Protein AF-A0A371WU04-F1 (afdb_monomer_lite)

Sequence (261 aa):
MINYLRMRMVGSEFKAWRESHSLTQNQLAERMKVTRTTIQNWEAMPGAVPTAVNMAASFLDSRLKQENSMQGPVTLIYSDGPMFVEPYGPRPRPATMQQEAYPSNVMALARVQALWGRDSFCNPFIIEKDGAPIWNTVELGRVANGTDTDAPSLINLLRKTAQSVRESAHLFVRSGARSMTPDATQQRQAEIQAQADRLDKIADAGLKAAVERDDEIEATFKCLRDLGTQAPNELVFSIHHALEIFSQSWAPRIEGPNFRP

pLDDT: mean 92.6, std 11.29, range [36.56, 98.69]

Structure (mmCIF, N/CA/C/O backbone):
data_AF-A0A371WU04-F1
#
_entry.id   AF-A0A371WU04-F1
#
loop_
_atom_site.group_PDB
_atom_site.id
_atom_site.type_symbol
_atom_site.label_atom_id
_atom_site.label_alt_id
_atom_site.label_comp_id
_atom_site.label_asym_id
_atom_site.label_entity_id
_atom_site.label_seq_id
_atom_site.pdbx_PDB_ins_code
_atom_site.Cartn_x
_atom_site.Cartn_y
_atom_site.Cartn_z
_atom_site.occupancy
_atom_site.B_iso_or_equiv
_atom_site.auth_seq_id
_atom_site.auth_comp_id
_atom_site.auth_asym_id
_atom_site.auth_atom_id
_atom_site.pdbx_PDB_model_num
ATOM 1 N N . MET A 1 1 ? 10.966 9.590 -22.695 1.00 36.56 1 MET A N 1
ATOM 2 C CA . MET A 1 1 ? 12.379 9.631 -22.256 1.00 36.56 1 MET A CA 1
ATOM 3 C C . MET A 1 1 ? 12.536 10.820 -21.314 1.00 36.56 1 MET A C 1
ATOM 5 O O . MET A 1 1 ? 12.758 11.938 -21.762 1.00 36.56 1 MET A O 1
ATOM 9 N N . ILE A 1 2 ? 12.256 10.606 -20.028 1.00 43.34 2 ILE A N 1
ATOM 10 C CA . ILE A 1 2 ? 12.258 11.660 -19.006 1.00 43.34 2 ILE A CA 1
ATOM 11 C C . ILE A 1 2 ? 13.714 12.016 -18.686 1.00 43.34 2 ILE A C 1
ATOM 13 O O . ILE A 1 2 ? 14.560 11.133 -18.562 1.00 43.34 2 ILE A O 1
ATOM 17 N N . ASN A 1 3 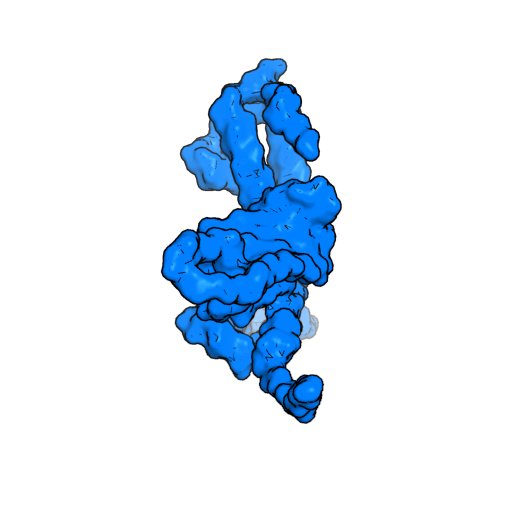? 14.005 13.314 -18.616 1.00 41.62 3 ASN A N 1
ATOM 18 C CA . ASN A 1 3 ? 15.319 13.908 -18.370 1.00 41.62 3 ASN A CA 1
ATOM 19 C C . ASN A 1 3 ? 15.896 13.540 -16.978 1.00 41.62 3 ASN A C 1
ATOM 21 O O . ASN A 1 3 ? 16.072 14.414 -16.139 1.00 41.62 3 ASN A O 1
ATOM 25 N N . TYR A 1 4 ? 16.261 12.283 -16.717 1.00 46.28 4 TYR A N 1
ATOM 26 C CA . TYR A 1 4 ? 17.010 11.906 -15.500 1.00 46.28 4 TYR A CA 1
ATOM 27 C C . TYR A 1 4 ? 18.483 12.357 -15.530 1.00 46.28 4 TYR A C 1
ATOM 29 O O . TYR A 1 4 ? 19.209 12.202 -14.554 1.00 46.28 4 TYR A O 1
ATOM 37 N N . LEU A 1 5 ? 18.923 12.975 -16.631 1.00 49.56 5 LEU A N 1
ATOM 38 C CA . LEU A 1 5 ? 20.194 13.698 -16.718 1.00 49.56 5 LEU A CA 1
ATOM 39 C C . LEU A 1 5 ? 20.108 15.150 -16.200 1.00 49.56 5 LEU A C 1
ATOM 41 O O . LEU A 1 5 ? 21.086 15.889 -16.309 1.00 49.56 5 LEU A O 1
ATOM 45 N N . ARG A 1 6 ? 18.970 15.599 -15.646 1.00 55.31 6 ARG A N 1
ATOM 46 C CA . ARG A 1 6 ? 18.764 17.009 -15.277 1.00 55.31 6 ARG A CA 1
ATOM 47 C C . ARG A 1 6 ? 18.912 17.275 -13.782 1.00 55.31 6 ARG A C 1
ATOM 49 O O . ARG A 1 6 ? 18.113 16.820 -12.980 1.00 55.31 6 ARG A O 1
ATOM 56 N N . MET A 1 7 ? 19.901 18.127 -13.511 1.00 60.19 7 MET A N 1
ATOM 57 C CA . MET A 1 7 ? 20.103 18.972 -12.333 1.00 60.19 7 MET A CA 1
ATOM 58 C C . MET A 1 7 ? 20.306 18.240 -11.007 1.00 60.19 7 MET A C 1
ATOM 60 O O . MET A 1 7 ? 19.401 17.673 -10.409 1.00 60.19 7 MET A O 1
ATOM 64 N N . ARG A 1 8 ? 21.545 18.336 -10.504 1.00 86.19 8 ARG A N 1
ATOM 65 C CA . ARG A 1 8 ? 21.808 18.156 -9.078 1.00 86.19 8 ARG A CA 1
ATOM 66 C C . ARG A 1 8 ? 20.901 19.126 -8.330 1.00 86.19 8 ARG A C 1
ATOM 68 O O . ARG A 1 8 ? 21.054 20.329 -8.535 1.00 86.19 8 ARG A O 1
ATOM 75 N N . MET A 1 9 ? 20.011 18.609 -7.488 1.00 92.38 9 MET A N 1
ATOM 76 C CA . MET A 1 9 ? 19.145 19.474 -6.701 1.00 92.38 9 MET A CA 1
ATOM 77 C C . MET A 1 9 ? 19.997 20.304 -5.742 1.00 92.38 9 MET A C 1
ATOM 79 O O . MET A 1 9 ? 20.971 19.797 -5.175 1.00 92.38 9 MET A O 1
ATOM 83 N N . VAL A 1 10 ? 19.658 21.569 -5.548 1.00 95.12 10 VAL A N 1
ATOM 84 C CA . VAL A 1 10 ? 20.191 22.367 -4.431 1.00 95.12 10 VAL A CA 1
ATOM 85 C C . VAL A 1 10 ? 19.352 22.149 -3.166 1.00 95.12 10 VAL A C 1
ATOM 87 O O . VAL A 1 10 ? 18.279 21.546 -3.222 1.00 95.12 10 VAL A O 1
ATOM 90 N N . GLY A 1 11 ? 19.821 22.622 -2.006 1.00 96.00 11 GLY A N 1
ATOM 91 C CA . GLY A 1 11 ? 19.129 22.405 -0.725 1.00 96.00 11 GLY A CA 1
ATOM 92 C C . GLY A 1 11 ? 17.662 22.864 -0.717 1.00 96.00 11 GLY A C 1
ATOM 93 O O . GLY A 1 11 ? 16.789 22.151 -0.219 1.00 96.00 11 GLY A O 1
ATOM 94 N N . SER A 1 12 ? 17.359 24.001 -1.351 1.00 95.69 12 SER A N 1
ATOM 95 C CA . SER A 1 12 ? 15.987 24.515 -1.477 1.00 95.69 12 SER A CA 1
ATOM 96 C C . SER A 1 12 ? 15.092 23.645 -2.365 1.00 95.69 12 SER A C 1
ATOM 98 O O . SER A 1 12 ? 13.920 23.459 -2.045 1.00 95.69 12 SER A O 1
ATOM 100 N N . GLU A 1 13 ? 15.630 23.076 -3.444 1.00 95.38 13 GLU A N 1
ATOM 101 C CA . GLU A 1 13 ? 14.905 22.150 -4.323 1.00 95.38 13 GLU A CA 1
ATOM 102 C C . GLU A 1 13 ? 14.638 20.818 -3.615 1.00 95.38 13 GLU A C 1
ATOM 104 O O . GLU A 1 13 ? 13.534 20.288 -3.705 1.00 95.38 13 GLU A O 1
ATOM 109 N N . PHE A 1 14 ? 15.601 20.311 -2.835 1.00 96.31 14 PHE A N 1
ATOM 110 C CA . PHE A 1 14 ? 15.407 19.110 -2.017 1.00 96.31 14 PHE A CA 1
ATOM 111 C C . PHE A 1 14 ? 14.312 19.303 -0.960 1.00 96.31 14 PHE A C 1
ATOM 113 O O . PHE A 1 14 ? 13.470 18.423 -0.764 1.00 96.31 14 PHE A O 1
ATOM 120 N N . LYS A 1 15 ? 14.274 20.480 -0.323 1.00 97.50 15 LYS A N 1
ATOM 121 C CA . LYS A 1 15 ? 13.195 20.858 0.594 1.00 97.50 15 LYS A CA 1
ATOM 122 C C . LYS A 1 15 ? 11.838 20.895 -0.117 1.00 97.50 15 LYS A C 1
ATOM 124 O O . LYS A 1 15 ? 10.883 20.302 0.381 1.00 97.50 15 LYS A O 1
ATOM 129 N N . ALA A 1 16 ? 11.766 21.548 -1.279 1.00 96.62 16 ALA A N 1
ATOM 130 C CA . ALA A 1 16 ? 10.538 21.643 -2.068 1.00 96.62 16 ALA A CA 1
ATOM 131 C C . ALA A 1 16 ? 10.034 20.262 -2.518 1.00 96.62 16 ALA A C 1
ATOM 133 O O . ALA A 1 16 ? 8.843 19.985 -2.412 1.00 96.62 16 ALA A O 1
ATOM 134 N N . TRP A 1 17 ? 10.939 19.373 -2.939 1.00 95.25 17 TRP A N 1
ATOM 135 C CA . TRP A 1 17 ? 10.622 17.982 -3.268 1.00 95.25 17 TRP A CA 1
ATOM 136 C C . TRP A 1 17 ? 10.046 17.216 -2.065 1.00 95.25 17 TRP A C 1
ATOM 138 O O . TRP A 1 17 ? 9.023 16.542 -2.185 1.00 95.25 17 TRP A O 1
ATOM 148 N N . ARG A 1 18 ? 10.647 17.342 -0.873 1.00 97.12 18 ARG A N 1
ATOM 149 C CA . ARG A 1 18 ? 10.107 16.700 0.339 1.00 97.12 18 ARG A CA 1
ATOM 150 C C . ARG A 1 18 ? 8.692 17.202 0.642 1.00 97.12 18 ARG A C 1
ATOM 152 O O . ARG A 1 18 ? 7.809 16.416 0.986 1.00 97.12 18 ARG A O 1
ATOM 159 N N . GLU A 1 19 ? 8.490 18.512 0.534 1.00 96.81 19 GLU A N 1
ATOM 160 C CA . GLU A 1 19 ? 7.210 19.164 0.813 1.00 96.81 19 GLU A CA 1
ATOM 161 C C . GLU A 1 19 ? 6.135 18.806 -0.219 1.00 96.81 19 GLU A C 1
ATOM 163 O O . GLU A 1 19 ? 4.990 18.595 0.176 1.00 96.81 19 GLU A O 1
ATOM 168 N N . SER A 1 20 ? 6.484 18.623 -1.500 1.00 94.75 20 SER A N 1
ATOM 169 C CA . SER A 1 20 ? 5.526 18.154 -2.515 1.00 94.75 20 SER A CA 1
ATOM 170 C C . SER A 1 20 ? 4.991 16.749 -2.235 1.00 94.75 20 SER A C 1
ATOM 172 O O . SER A 1 20 ? 3.894 16.417 -2.671 1.00 94.75 20 SER A O 1
ATOM 174 N N . HIS A 1 21 ? 5.732 15.947 -1.465 1.00 93.31 21 HIS A N 1
ATOM 175 C CA . HIS A 1 21 ? 5.315 14.622 -0.992 1.00 93.31 21 HIS A CA 1
ATOM 176 C C . HIS A 1 21 ? 4.679 14.644 0.406 1.00 93.31 21 HIS A C 1
ATOM 178 O O . HIS A 1 21 ? 4.443 13.592 0.994 1.00 93.31 21 HIS A O 1
ATOM 184 N N . SER A 1 22 ? 4.409 15.829 0.969 1.00 94.88 22 SER A N 1
ATOM 185 C CA . SER A 1 22 ? 3.853 16.006 2.322 1.00 94.88 22 SER A CA 1
ATOM 186 C C . SER A 1 22 ? 4.660 15.315 3.434 1.00 94.88 22 SER A C 1
ATOM 188 O O . SER A 1 22 ? 4.125 14.980 4.491 1.00 94.88 22 SER A O 1
ATOM 190 N N . LEU A 1 23 ? 5.963 15.102 3.224 1.00 96.44 23 LEU A N 1
ATOM 191 C CA . LEU A 1 23 ? 6.829 14.447 4.200 1.00 96.44 23 LEU A CA 1
ATOM 192 C C . LEU A 1 23 ? 7.395 15.462 5.193 1.00 96.44 23 LEU A C 1
ATOM 194 O O . LEU A 1 23 ? 7.922 16.510 4.819 1.00 96.44 23 LEU A O 1
ATOM 198 N N . THR A 1 24 ? 7.387 15.126 6.477 1.00 97.62 24 THR A N 1
ATOM 199 C CA . THR A 1 24 ? 8.162 15.853 7.492 1.00 97.62 24 THR A CA 1
ATOM 200 C C . THR A 1 24 ? 9.651 15.495 7.405 1.00 97.62 24 THR A C 1
ATOM 202 O O . THR A 1 24 ? 10.028 14.443 6.886 1.00 97.62 24 THR A O 1
ATOM 205 N N . GLN A 1 25 ? 10.527 16.339 7.965 1.00 98.12 25 GLN A N 1
ATOM 206 C CA . GLN A 1 25 ? 11.961 16.023 8.061 1.00 98.12 25 GLN A CA 1
ATOM 207 C C . GLN A 1 25 ? 12.219 14.702 8.810 1.00 98.12 25 GLN A C 1
ATOM 209 O O . GLN A 1 25 ? 13.129 13.967 8.441 1.00 98.12 25 GLN A O 1
ATOM 214 N N . ASN A 1 26 ? 11.416 14.390 9.837 1.00 98.12 26 ASN A N 1
ATOM 215 C CA . ASN A 1 26 ? 11.533 13.144 10.603 1.00 98.12 26 ASN A CA 1
ATOM 216 C C . ASN A 1 26 ? 11.176 11.920 9.756 1.00 98.12 26 ASN A C 1
ATOM 218 O O . ASN A 1 26 ? 11.946 10.965 9.722 1.00 98.12 26 ASN A O 1
ATOM 222 N N . GLN A 1 27 ? 10.055 11.970 9.031 1.00 96.94 27 GLN A N 1
ATOM 223 C CA . GLN A 1 27 ? 9.638 10.875 8.149 1.00 96.94 27 GLN A CA 1
ATOM 224 C C . GLN A 1 27 ? 10.661 10.631 7.035 1.00 96.94 27 GLN A C 1
ATOM 226 O O . GLN A 1 27 ? 10.998 9.485 6.741 1.00 96.94 27 GLN A O 1
ATOM 231 N N . LEU A 1 28 ? 11.200 11.699 6.433 1.00 97.31 28 LEU A N 1
ATOM 232 C CA . LEU A 1 28 ? 12.237 11.548 5.414 1.00 97.31 28 LEU A CA 1
ATOM 233 C C . LEU A 1 28 ? 13.526 10.954 5.999 1.00 97.31 28 LEU A C 1
ATOM 235 O O . LEU A 1 28 ? 14.125 10.072 5.386 1.00 97.31 28 LEU A O 1
ATOM 239 N N . ALA A 1 29 ? 13.932 11.401 7.190 1.00 97.62 29 ALA A N 1
ATOM 240 C CA . ALA A 1 29 ? 15.102 10.880 7.888 1.00 97.62 29 ALA A CA 1
ATOM 241 C C . ALA A 1 29 ? 14.972 9.374 8.176 1.00 97.62 29 ALA A C 1
ATOM 243 O O . ALA A 1 29 ? 15.903 8.614 7.912 1.00 97.62 29 ALA A O 1
ATOM 244 N N . GLU A 1 30 ? 13.798 8.927 8.625 1.00 96.88 30 GLU A N 1
ATOM 245 C CA . GLU A 1 30 ? 13.503 7.515 8.876 1.00 96.88 30 GLU A CA 1
ATOM 246 C C . GLU A 1 30 ? 13.553 6.658 7.601 1.00 96.88 30 GLU A C 1
ATOM 248 O O . GLU A 1 30 ? 14.104 5.549 7.620 1.00 96.88 30 GLU A O 1
ATOM 253 N N . ARG A 1 31 ? 13.029 7.177 6.482 1.00 95.19 31 ARG A N 1
ATOM 254 C CA . ARG A 1 31 ? 13.079 6.506 5.171 1.00 95.19 31 ARG A CA 1
ATOM 255 C C . ARG A 1 31 ? 14.500 6.429 4.616 1.00 95.19 31 ARG A C 1
ATOM 257 O O . ARG A 1 31 ? 14.898 5.391 4.099 1.00 95.19 31 ARG A O 1
ATOM 264 N N . MET A 1 32 ? 15.281 7.497 4.768 1.00 95.69 32 MET A N 1
ATOM 265 C CA . MET A 1 32 ? 16.678 7.558 4.325 1.00 95.69 32 MET A CA 1
ATOM 266 C C . MET A 1 32 ? 17.669 6.915 5.312 1.00 95.69 32 MET A C 1
ATOM 268 O O . MET A 1 32 ? 18.855 6.840 5.004 1.00 95.69 32 MET A O 1
ATOM 272 N N . LYS A 1 33 ? 17.206 6.456 6.486 1.00 96.06 33 LYS A N 1
ATOM 273 C CA . LYS A 1 33 ? 18.040 5.909 7.575 1.00 96.06 33 LYS A CA 1
ATOM 274 C C . LYS A 1 33 ? 19.149 6.873 8.020 1.00 96.06 33 LYS A C 1
ATOM 276 O O . LYS A 1 33 ? 20.278 6.470 8.292 1.00 96.06 33 LYS A O 1
ATOM 281 N N . VAL A 1 34 ? 18.807 8.156 8.120 1.00 97.12 34 VAL A N 1
ATOM 282 C CA . VAL A 1 34 ? 19.680 9.226 8.628 1.00 97.12 34 VAL A CA 1
ATOM 283 C C . VAL A 1 34 ? 19.010 9.965 9.783 1.00 97.12 34 VAL A C 1
ATOM 285 O O . VAL A 1 34 ? 17.869 9.691 10.141 1.00 97.12 34 VAL A O 1
ATOM 288 N N . THR A 1 35 ? 19.714 10.915 10.397 1.00 98.06 35 THR A N 1
ATOM 289 C CA . THR A 1 35 ? 19.121 11.752 11.448 1.00 98.06 35 THR A CA 1
ATOM 290 C C . THR A 1 35 ? 18.307 12.899 10.848 1.00 98.06 35 THR A C 1
ATOM 292 O O . THR A 1 35 ? 18.613 13.388 9.759 1.00 98.06 35 THR A O 1
ATOM 295 N N . ARG A 1 36 ? 17.314 13.408 11.587 1.00 98.06 36 ARG A N 1
ATOM 296 C CA . ARG A 1 36 ? 16.585 14.632 11.209 1.00 98.06 36 ARG A CA 1
ATOM 297 C C . ARG A 1 36 ? 17.536 15.812 10.960 1.00 98.06 36 ARG A C 1
ATOM 299 O O . ARG A 1 36 ? 17.358 16.546 9.993 1.00 98.06 36 ARG A O 1
ATOM 306 N N . THR A 1 37 ? 18.563 15.971 11.798 1.00 98.31 37 THR A N 1
ATOM 307 C CA . THR A 1 37 ? 19.577 17.030 11.658 1.00 98.31 37 THR A CA 1
ATOM 308 C C . THR A 1 37 ? 20.328 16.920 10.333 1.00 98.31 37 THR A C 1
ATOM 310 O O . THR A 1 37 ? 20.621 17.933 9.707 1.00 98.31 37 THR A O 1
ATOM 313 N N . THR A 1 38 ? 20.592 15.700 9.858 1.00 97.88 38 THR A N 1
ATOM 314 C CA . THR A 1 38 ? 21.193 15.467 8.538 1.00 97.88 38 THR A CA 1
ATOM 315 C C . THR A 1 38 ? 20.306 16.014 7.418 1.00 97.88 38 THR A C 1
ATOM 317 O O . THR A 1 38 ? 20.809 16.739 6.562 1.00 97.88 38 THR A O 1
ATOM 320 N N . ILE A 1 39 ? 18.994 15.746 7.460 1.00 98.12 39 ILE A N 1
ATOM 321 C CA . ILE A 1 39 ? 18.029 16.300 6.493 1.00 98.12 39 ILE A CA 1
ATOM 322 C C . ILE A 1 39 ? 18.019 17.829 6.554 1.00 98.12 39 ILE A C 1
ATOM 324 O O . ILE A 1 39 ? 18.147 18.483 5.524 1.00 98.12 39 ILE A O 1
ATOM 328 N N . GLN A 1 40 ? 17.939 18.405 7.756 1.00 98.00 40 GLN A N 1
ATOM 329 C CA . GLN A 1 40 ? 17.951 19.858 7.946 1.00 98.00 40 GLN A CA 1
ATOM 330 C C . GLN A 1 40 ? 19.220 20.506 7.372 1.00 98.00 40 GLN A C 1
ATOM 332 O O . GLN A 1 40 ? 19.136 21.535 6.704 1.00 98.00 40 GLN A O 1
ATOM 337 N N . ASN A 1 41 ? 20.388 19.898 7.600 1.00 97.50 41 ASN A N 1
ATOM 338 C CA . ASN A 1 41 ? 21.646 20.382 7.041 1.00 97.50 41 ASN A CA 1
ATOM 339 C C . ASN A 1 41 ? 21.623 20.330 5.514 1.00 97.50 41 ASN A C 1
ATOM 341 O O . ASN A 1 41 ? 22.063 21.283 4.881 1.00 97.50 41 ASN A O 1
ATOM 345 N N . TRP A 1 42 ? 21.089 19.256 4.920 1.00 97.56 42 TRP A N 1
ATOM 346 C CA . TRP A 1 42 ? 20.991 19.145 3.467 1.00 97.56 42 TRP A CA 1
ATOM 347 C C . TRP A 1 42 ? 20.074 20.201 2.848 1.00 97.56 42 TRP A C 1
ATOM 349 O O . TRP A 1 42 ? 20.426 20.783 1.825 1.00 97.56 42 TRP A O 1
ATOM 359 N N . GLU A 1 43 ? 18.946 20.499 3.490 1.00 97.69 43 GLU A N 1
ATOM 360 C CA . GLU A 1 43 ? 18.020 21.554 3.057 1.00 97.69 43 GLU A CA 1
ATOM 361 C C . GLU A 1 43 ? 18.609 22.965 3.184 1.00 97.69 43 GLU A C 1
ATOM 363 O O . GLU A 1 43 ? 18.250 23.855 2.416 1.00 97.69 43 GLU A O 1
ATOM 368 N N . ALA A 1 44 ? 19.518 23.174 4.140 1.00 97.12 44 ALA A N 1
ATOM 369 C CA . ALA A 1 44 ? 20.179 24.455 4.378 1.00 97.12 44 ALA A CA 1
ATOM 370 C C . ALA A 1 44 ? 21.456 24.662 3.540 1.00 97.12 44 ALA A C 1
ATOM 372 O O . ALA A 1 44 ? 22.057 25.737 3.606 1.00 97.12 44 ALA A O 1
ATOM 373 N N . MET A 1 45 ? 21.907 23.662 2.770 1.00 93.25 45 MET A N 1
ATOM 374 C CA . MET A 1 45 ? 23.124 23.806 1.969 1.00 93.25 45 MET A CA 1
ATOM 375 C C . MET A 1 45 ? 22.928 24.826 0.837 1.00 93.25 45 MET A C 1
ATOM 377 O O . MET A 1 45 ? 21.990 24.694 0.050 1.00 93.25 45 MET A O 1
ATOM 381 N N . PRO A 1 46 ? 23.852 25.793 0.676 1.00 90.69 46 PRO A N 1
ATOM 382 C CA . PRO A 1 46 ? 23.779 26.784 -0.398 1.00 90.69 46 PRO A CA 1
ATOM 383 C C . PRO A 1 46 ? 24.109 26.205 -1.785 1.00 90.69 46 PRO A C 1
ATOM 385 O O . PRO A 1 46 ? 23.863 26.856 -2.795 1.00 90.69 46 PRO A O 1
ATOM 388 N N . GLY A 1 47 ? 24.695 25.004 -1.844 1.00 91.38 47 GLY A N 1
ATOM 389 C CA . GLY A 1 47 ? 25.109 24.338 -3.078 1.00 91.38 47 GLY A CA 1
ATOM 390 C C . GLY A 1 47 ? 24.291 23.091 -3.412 1.00 91.38 47 GLY A C 1
ATOM 391 O O . GLY A 1 47 ? 23.267 22.794 -2.798 1.00 91.38 47 GLY A O 1
ATOM 392 N N . ALA A 1 48 ? 24.781 22.343 -4.400 1.00 93.19 48 ALA A N 1
ATOM 393 C CA . ALA A 1 48 ? 24.201 21.067 -4.801 1.00 93.19 48 ALA A CA 1
ATOM 394 C C . ALA A 1 48 ? 24.244 20.048 -3.656 1.00 93.19 48 ALA A C 1
ATOM 396 O O . ALA A 1 48 ? 25.289 19.865 -3.021 1.00 93.19 48 ALA A O 1
ATOM 397 N N . VAL A 1 49 ? 23.142 19.327 -3.448 1.00 94.38 49 VAL A N 1
ATOM 398 C CA . VAL A 1 49 ? 23.134 18.201 -2.517 1.00 94.38 49 VAL A CA 1
ATOM 399 C C . VAL A 1 49 ? 24.035 17.071 -3.025 1.00 94.38 49 VAL A C 1
ATOM 401 O O . VAL A 1 49 ? 24.206 16.925 -4.245 1.00 94.38 49 VAL A O 1
ATOM 404 N N . PRO A 1 50 ? 24.638 16.263 -2.127 1.00 94.62 50 PRO A N 1
ATOM 405 C CA . PRO A 1 50 ? 25.469 15.140 -2.535 1.00 94.62 50 PRO A CA 1
ATOM 406 C C . PRO A 1 50 ? 24.765 14.257 -3.568 1.00 94.62 50 PRO A C 1
ATOM 408 O O . PRO A 1 50 ? 23.572 13.980 -3.456 1.00 94.62 50 PRO A O 1
ATOM 411 N N . THR A 1 51 ? 25.507 13.758 -4.559 1.00 93.25 51 THR A N 1
ATOM 412 C CA . THR A 1 51 ? 24.955 12.892 -5.617 1.00 93.25 51 THR A CA 1
ATOM 413 C C . THR A 1 51 ? 24.205 11.686 -5.046 1.00 93.25 51 THR A C 1
ATOM 415 O O . THR A 1 51 ? 23.158 11.318 -5.566 1.00 93.25 51 THR A O 1
ATOM 418 N N . ALA A 1 52 ? 24.692 11.112 -3.941 1.00 93.31 52 ALA A N 1
ATOM 419 C CA . ALA A 1 52 ? 24.013 10.025 -3.239 1.00 93.31 52 ALA A CA 1
ATOM 420 C C . ALA A 1 52 ? 22.609 10.417 -2.742 1.00 93.31 52 ALA A C 1
ATOM 422 O O . ALA A 1 52 ? 21.684 9.620 -2.862 1.00 93.31 52 ALA A O 1
ATOM 423 N N . VAL A 1 53 ? 22.430 11.650 -2.255 1.00 93.88 53 VAL A N 1
ATOM 424 C CA . VAL A 1 53 ? 21.128 12.177 -1.808 1.00 93.88 53 VAL A CA 1
ATOM 425 C C . VAL A 1 53 ? 20.191 12.367 -2.998 1.00 93.88 53 VAL A C 1
ATOM 427 O O . VAL A 1 53 ? 19.036 11.968 -2.920 1.00 93.88 53 VAL A O 1
ATOM 430 N N . ASN A 1 54 ? 20.693 12.891 -4.122 1.00 91.81 54 ASN A N 1
ATOM 431 C CA . ASN A 1 54 ? 19.904 13.009 -5.356 1.00 91.81 54 ASN A CA 1
ATOM 432 C C . ASN A 1 54 ? 19.424 11.639 -5.863 1.00 91.81 54 ASN A C 1
ATOM 434 O O . ASN A 1 54 ? 18.253 11.480 -6.201 1.00 91.81 54 ASN A O 1
ATOM 438 N N . MET A 1 55 ? 20.307 10.634 -5.879 1.00 92.31 55 MET A N 1
ATOM 439 C CA . MET A 1 55 ? 19.925 9.269 -6.254 1.00 92.31 55 MET A CA 1
ATOM 440 C C . MET A 1 55 ? 18.883 8.704 -5.284 1.00 92.31 55 MET A C 1
ATOM 442 O O . MET A 1 55 ? 17.858 8.199 -5.731 1.00 92.31 55 MET A O 1
ATOM 446 N N . ALA A 1 56 ? 19.098 8.844 -3.972 1.00 93.75 56 ALA A N 1
ATOM 447 C CA . ALA A 1 56 ? 18.152 8.386 -2.957 1.00 93.75 56 ALA A CA 1
ATOM 448 C C . ALA A 1 56 ? 16.779 9.068 -3.082 1.00 93.75 56 ALA A C 1
ATOM 450 O O . ALA A 1 56 ? 15.761 8.393 -2.972 1.00 93.75 56 ALA A O 1
ATOM 451 N N . ALA A 1 57 ? 16.739 10.374 -3.363 1.00 93.62 57 ALA A N 1
ATOM 452 C CA . ALA A 1 57 ? 15.500 11.108 -3.606 1.00 93.62 57 ALA A CA 1
ATOM 453 C C . ALA A 1 57 ? 14.760 10.577 -4.844 1.00 93.62 57 ALA A C 1
ATOM 455 O O . ALA A 1 57 ? 13.560 10.357 -4.775 1.00 93.62 57 ALA A O 1
ATOM 456 N N . SER A 1 58 ? 15.472 10.282 -5.937 1.00 91.44 58 SER A N 1
ATOM 457 C CA . SER A 1 58 ? 14.883 9.684 -7.147 1.00 91.44 58 SER A CA 1
ATOM 458 C C . SER A 1 58 ? 14.290 8.287 -6.895 1.00 91.44 58 SER A C 1
ATOM 460 O O . SER A 1 58 ? 13.176 7.980 -7.330 1.00 91.44 58 SER A O 1
ATOM 462 N N . PHE A 1 59 ? 15.001 7.439 -6.141 1.00 92.94 59 PHE A N 1
ATOM 463 C CA . PHE A 1 59 ? 14.479 6.131 -5.733 1.00 92.94 59 PHE A CA 1
ATOM 464 C C . PHE A 1 59 ? 13.255 6.267 -4.823 1.00 92.94 59 PHE A C 1
ATOM 466 O O . PHE A 1 59 ? 12.267 5.559 -5.013 1.00 92.94 59 PHE A O 1
ATOM 473 N N . LEU A 1 60 ? 13.295 7.193 -3.861 1.00 94.81 60 LEU A N 1
ATOM 474 C CA . LEU A 1 60 ? 12.164 7.460 -2.975 1.00 94.81 60 LEU A CA 1
ATOM 475 C C . LEU A 1 60 ? 10.972 8.049 -3.719 1.00 94.81 60 LEU A C 1
ATOM 477 O O . LEU A 1 60 ? 9.856 7.683 -3.394 1.00 94.81 60 LEU A O 1
ATOM 481 N N . ASP A 1 61 ? 11.182 8.900 -4.719 1.00 94.06 61 ASP A N 1
ATOM 482 C CA . ASP A 1 61 ? 10.109 9.432 -5.560 1.00 94.06 61 ASP A CA 1
ATOM 483 C C . ASP A 1 61 ? 9.345 8.294 -6.247 1.00 94.06 61 ASP A C 1
ATOM 485 O O . ASP A 1 61 ? 8.126 8.182 -6.118 1.00 94.06 61 ASP A O 1
ATOM 489 N N . SER A 1 62 ? 10.088 7.371 -6.866 1.00 93.56 62 SER A N 1
ATOM 490 C CA . SER A 1 62 ? 9.523 6.169 -7.492 1.00 93.56 62 SER A CA 1
ATOM 491 C C . SER A 1 62 ? 8.763 5.313 -6.473 1.00 93.56 62 SER A C 1
ATOM 493 O O . SER A 1 62 ? 7.655 4.849 -6.738 1.00 93.56 62 SER A O 1
ATOM 495 N N . ARG A 1 63 ? 9.323 5.150 -5.269 1.00 96.00 63 ARG A N 1
ATOM 496 C CA . ARG A 1 63 ? 8.696 4.372 -4.197 1.00 96.00 63 ARG A CA 1
ATOM 497 C C . ARG A 1 63 ? 7.449 5.045 -3.611 1.00 96.00 63 ARG A C 1
ATOM 499 O O . ARG A 1 63 ? 6.462 4.372 -3.344 1.00 96.00 63 ARG A O 1
ATOM 506 N N . LEU A 1 64 ? 7.447 6.363 -3.443 1.00 95.06 64 LEU A N 1
ATOM 507 C CA . LEU A 1 64 ? 6.290 7.118 -2.953 1.00 95.06 64 LEU A CA 1
ATOM 508 C C . LEU A 1 64 ? 5.124 7.036 -3.944 1.00 95.06 64 LEU A C 1
ATOM 510 O O . LEU A 1 64 ? 3.979 6.863 -3.529 1.00 95.06 64 LEU A O 1
ATOM 514 N N . LYS A 1 65 ? 5.413 7.059 -5.251 1.00 95.06 65 LYS A N 1
ATOM 515 C CA . LYS A 1 65 ? 4.411 6.787 -6.292 1.00 95.06 65 LYS A CA 1
ATOM 516 C C . LYS A 1 65 ? 3.829 5.375 -6.184 1.00 95.06 65 LYS A C 1
ATOM 518 O O . LYS A 1 65 ? 2.618 5.214 -6.294 1.00 95.06 65 LYS A O 1
ATOM 523 N N . GLN A 1 66 ? 4.670 4.365 -5.940 1.00 97.25 66 GLN A N 1
ATOM 524 C CA . GLN A 1 66 ? 4.233 2.980 -5.715 1.00 97.25 66 GLN A CA 1
ATOM 525 C C . GLN A 1 66 ? 3.337 2.845 -4.470 1.00 97.25 66 GLN A C 1
ATOM 527 O O . GLN A 1 66 ? 2.346 2.117 -4.503 1.00 97.25 66 GLN A O 1
ATOM 532 N N . GLU A 1 67 ? 3.667 3.535 -3.377 1.00 96.44 67 GLU A N 1
ATOM 533 C CA . GLU A 1 67 ? 2.918 3.489 -2.113 1.00 96.44 67 GLU A CA 1
ATOM 534 C C . GLU A 1 67 ? 1.585 4.247 -2.168 1.00 96.44 67 GLU A C 1
ATOM 536 O O . GLU A 1 67 ? 0.661 3.922 -1.416 1.00 96.44 67 GLU A O 1
ATOM 541 N N . ASN A 1 68 ? 1.463 5.235 -3.059 1.00 96.12 68 ASN A N 1
ATOM 542 C CA . ASN A 1 68 ? 0.231 5.983 -3.255 1.00 96.12 68 ASN A CA 1
ATOM 543 C C . ASN A 1 68 ? -0.840 5.093 -3.911 1.00 96.12 68 ASN A C 1
ATOM 545 O O . ASN A 1 68 ? -0.791 4.773 -5.104 1.00 96.12 68 ASN A O 1
ATOM 549 N N . SER A 1 69 ? -1.833 4.700 -3.110 1.00 97.06 69 SER A N 1
ATOM 550 C CA . SER A 1 69 ? -2.938 3.834 -3.537 1.00 97.06 69 SER A CA 1
ATOM 551 C C . SER A 1 69 ? -3.785 4.453 -4.654 1.00 97.06 69 SER A C 1
ATOM 553 O O . SER A 1 69 ? -4.211 3.752 -5.576 1.00 97.06 69 SER A O 1
ATOM 555 N N . MET A 1 70 ? -3.940 5.777 -4.612 1.00 96.88 70 MET A N 1
ATOM 556 C CA . MET A 1 70 ? -4.770 6.564 -5.518 1.00 96.88 70 MET A CA 1
ATOM 557 C C . MET A 1 70 ? -4.009 7.122 -6.723 1.00 96.88 70 MET A C 1
ATOM 559 O O . MET A 1 70 ? -4.593 7.849 -7.527 1.00 96.88 70 MET A O 1
ATOM 563 N N . GLN A 1 71 ? -2.730 6.768 -6.891 1.00 95.69 71 GLN A N 1
ATOM 564 C CA . GLN A 1 71 ? -1.945 7.160 -8.060 1.00 95.69 71 GLN A CA 1
ATOM 565 C C . GLN A 1 71 ? -2.609 6.650 -9.345 1.00 95.69 71 GLN A C 1
ATOM 567 O O . GLN A 1 71 ? -2.850 5.453 -9.483 1.00 95.69 71 GLN A O 1
ATOM 572 N N . GLY A 1 72 ? -2.894 7.534 -10.301 1.00 93.00 72 GLY A N 1
ATOM 573 C CA . GLY A 1 72 ? -3.488 7.144 -11.577 1.00 93.00 72 GLY A CA 1
ATOM 574 C C . GLY A 1 72 ? -3.867 8.313 -12.492 1.00 93.00 72 GLY A C 1
ATOM 575 O O . GLY A 1 72 ? -3.723 9.474 -12.106 1.00 93.00 72 GLY A O 1
ATOM 576 N N . PRO A 1 73 ? -4.321 8.029 -13.728 1.00 97.19 73 PRO A N 1
ATOM 577 C CA . PRO A 1 73 ? -4.563 6.693 -14.284 1.00 97.19 73 PRO A CA 1
ATOM 578 C C . PRO A 1 73 ? -3.265 5.927 -14.587 1.00 97.19 73 PRO A C 1
ATOM 580 O O . PRO A 1 73 ? -2.235 6.529 -14.900 1.00 97.19 73 PRO A O 1
ATOM 583 N N . VAL A 1 74 ? -3.334 4.596 -14.515 1.00 98.12 74 VAL A N 1
ATOM 584 C CA . VAL A 1 74 ? -2.213 3.679 -14.784 1.00 98.12 74 VAL A CA 1
ATOM 585 C C . VAL A 1 74 ? -2.612 2.616 -15.807 1.00 98.12 74 VAL A C 1
ATOM 587 O O . VAL A 1 74 ? -3.795 2.344 -16.003 1.00 98.12 74 VAL A O 1
ATOM 590 N N . THR A 1 75 ? -1.633 1.999 -16.466 1.00 98.56 75 THR A N 1
ATOM 591 C CA . THR A 1 75 ? -1.867 0.888 -17.404 1.00 98.56 75 THR A CA 1
ATOM 592 C C . THR A 1 75 ? -1.072 -0.334 -16.970 1.00 98.56 75 THR A C 1
ATOM 594 O O . THR A 1 75 ? 0.150 -0.260 -16.847 1.00 98.56 75 THR A O 1
ATOM 597 N N . LEU A 1 76 ? -1.763 -1.454 -16.752 1.00 98.69 76 LEU A N 1
ATOM 598 C CA . LEU A 1 76 ? -1.158 -2.769 -16.572 1.00 98.69 76 LEU A CA 1
ATOM 599 C C . LEU A 1 76 ? -0.881 -3.3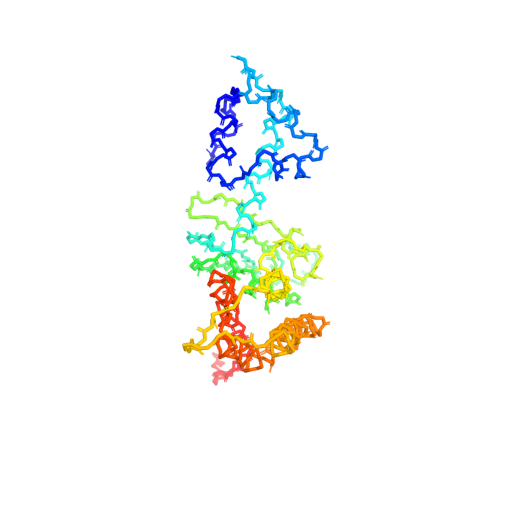73 -17.951 1.00 98.69 76 LEU A C 1
ATOM 601 O O . LEU A 1 76 ? -1.795 -3.527 -18.761 1.00 98.69 76 LEU A O 1
ATOM 605 N N . ILE A 1 77 ? 0.373 -3.735 -18.203 1.00 98.44 77 ILE A N 1
ATOM 606 C CA . ILE A 1 77 ? 0.813 -4.383 -19.438 1.00 98.44 77 ILE A CA 1
ATOM 607 C C . ILE A 1 77 ? 1.373 -5.755 -19.086 1.00 98.44 77 ILE A C 1
ATOM 609 O O . ILE A 1 77 ? 2.174 -5.883 -18.162 1.00 98.44 77 ILE A O 1
ATOM 613 N N . TYR A 1 78 ? 0.947 -6.783 -19.814 1.00 98.31 78 TYR A N 1
ATOM 614 C CA . TYR A 1 78 ? 1.444 -8.152 -19.669 1.00 98.31 78 TYR A CA 1
ATOM 615 C C . TYR A 1 78 ? 1.307 -8.915 -20.989 1.00 98.31 78 TYR A C 1
ATOM 617 O O . TYR A 1 78 ? 0.726 -8.424 -21.953 1.00 98.31 78 TYR A O 1
ATOM 625 N N . SER A 1 79 ? 1.855 -10.122 -21.049 1.00 97.44 79 SER A N 1
ATOM 626 C CA . SER A 1 79 ? 1.734 -11.035 -22.191 1.00 97.44 79 SER A CA 1
ATOM 627 C C . SER A 1 79 ? 0.918 -12.266 -21.808 1.00 97.44 79 SER A C 1
ATOM 629 O O . SER A 1 79 ? 1.040 -12.761 -20.687 1.00 97.44 79 SER A O 1
ATOM 631 N N . ASP A 1 80 ? 0.095 -12.767 -22.732 1.00 96.06 80 ASP A N 1
ATOM 632 C CA . ASP A 1 80 ? -0.746 -13.959 -22.523 1.00 96.06 80 ASP A CA 1
ATOM 633 C C . ASP A 1 80 ? -0.002 -15.302 -22.671 1.00 96.06 80 ASP A C 1
ATOM 635 O O . ASP A 1 80 ? -0.618 -16.366 -22.693 1.00 96.06 80 ASP A O 1
ATOM 639 N N . GLY A 1 81 ? 1.327 -15.243 -22.748 1.00 94.12 81 GLY A N 1
ATOM 640 C CA . GLY A 1 81 ? 2.244 -16.373 -22.771 1.00 94.12 81 GLY A CA 1
ATOM 641 C C . GLY A 1 81 ? 3.700 -15.891 -22.749 1.00 94.12 81 GLY A C 1
ATOM 642 O O . GLY A 1 81 ? 3.956 -14.687 -22.859 1.00 94.12 81 GLY A O 1
ATOM 643 N N . PRO A 1 82 ? 4.679 -16.798 -22.607 1.00 91.31 82 PRO A N 1
ATOM 644 C CA . PRO A 1 82 ? 6.087 -16.426 -22.591 1.00 91.31 82 PRO A CA 1
ATOM 645 C C . PRO A 1 82 ? 6.502 -15.819 -23.937 1.00 91.31 82 PRO A C 1
ATOM 647 O O . PRO A 1 82 ? 6.291 -16.405 -24.996 1.00 91.31 82 PRO A O 1
ATOM 650 N N . MET A 1 83 ? 7.132 -14.640 -23.900 1.00 87.12 83 MET A N 1
ATOM 651 C CA . MET A 1 83 ? 7.658 -13.990 -25.111 1.00 87.12 83 MET A CA 1
ATOM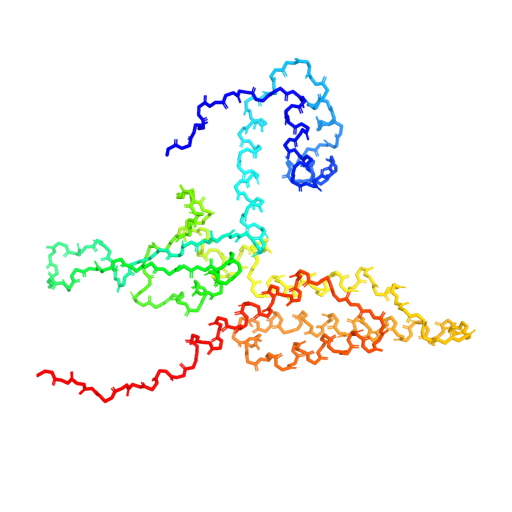 652 C C . MET A 1 83 ? 8.867 -14.729 -25.702 1.00 87.12 83 MET A C 1
ATOM 654 O O . MET A 1 83 ? 9.132 -14.625 -26.898 1.00 87.12 83 MET A O 1
ATOM 658 N N . PHE A 1 84 ? 9.596 -15.480 -24.875 1.00 83.50 84 PHE A N 1
ATOM 659 C CA . PHE A 1 84 ? 10.714 -16.305 -25.313 1.00 83.50 84 PHE A CA 1
ATOM 660 C C . PHE A 1 84 ? 10.219 -17.721 -25.591 1.00 83.50 84 PHE A C 1
ATOM 662 O O . PHE A 1 84 ? 9.836 -18.449 -24.678 1.00 83.50 84 PHE A O 1
ATOM 669 N N . VAL A 1 85 ? 10.214 -18.089 -26.870 1.00 80.00 85 VAL A N 1
ATOM 670 C CA . VAL A 1 85 ? 9.846 -19.431 -27.325 1.00 80.00 85 VAL A CA 1
ATOM 671 C C . VAL A 1 85 ? 11.063 -20.344 -27.218 1.00 80.00 85 VAL A C 1
ATOM 673 O O . VAL A 1 85 ? 12.170 -19.953 -27.589 1.00 80.00 85 VAL A O 1
ATOM 676 N N . GLU A 1 86 ? 10.857 -21.571 -26.744 1.00 83.38 86 GLU A N 1
ATOM 677 C CA . GLU A 1 86 ? 11.876 -22.615 -26.809 1.00 83.38 86 GLU A CA 1
ATOM 678 C C . GLU A 1 86 ? 12.240 -22.890 -28.283 1.00 83.38 86 GLU A C 1
ATOM 680 O O . GLU A 1 86 ? 11.376 -23.305 -29.058 1.00 83.38 86 GLU A O 1
ATOM 685 N N . PRO A 1 87 ? 13.500 -22.673 -28.708 1.00 84.38 87 PRO A N 1
ATOM 686 C CA . PRO A 1 87 ? 13.863 -22.676 -30.128 1.00 84.38 87 PRO A CA 1
ATOM 687 C C . PRO A 1 87 ? 13.709 -24.043 -30.812 1.00 84.38 87 PRO A C 1
ATOM 689 O O . PRO A 1 87 ? 13.633 -24.100 -32.039 1.00 84.38 87 PRO A O 1
ATOM 692 N N . TYR A 1 88 ? 13.652 -25.129 -30.037 1.00 89.38 88 TYR A N 1
ATOM 693 C CA . TYR A 1 88 ? 13.573 -26.507 -30.531 1.00 89.38 88 TYR A CA 1
ATOM 694 C C . TYR A 1 88 ? 12.243 -27.207 -30.201 1.00 89.38 88 TYR A C 1
ATOM 696 O O . TYR A 1 88 ? 12.068 -28.373 -30.554 1.00 89.38 88 TYR A O 1
ATOM 704 N N . GLY A 1 89 ? 11.307 -26.515 -29.543 1.00 85.81 89 GLY A N 1
ATOM 705 C CA . GLY A 1 89 ? 9.988 -27.051 -29.210 1.00 85.81 89 GLY A CA 1
ATOM 706 C C . GLY A 1 89 ? 8.966 -26.903 -30.350 1.00 85.81 89 GLY A C 1
ATOM 707 O O . GLY A 1 89 ? 9.215 -26.205 -31.341 1.00 85.81 89 GLY A O 1
ATOM 708 N N . PRO A 1 90 ? 7.780 -27.530 -30.229 1.00 86.56 90 PRO A N 1
ATOM 709 C CA . PRO A 1 90 ? 6.642 -27.229 -31.095 1.00 86.56 90 PRO A CA 1
ATOM 710 C C . PRO A 1 90 ? 6.347 -25.727 -31.046 1.00 86.56 90 PRO A C 1
ATOM 712 O O . PRO A 1 90 ? 6.265 -25.168 -29.958 1.00 86.56 90 PRO A O 1
ATOM 715 N N . ARG A 1 91 ? 6.184 -25.067 -32.202 1.00 82.50 91 ARG A N 1
ATOM 716 C CA . ARG A 1 91 ? 5.942 -23.614 -32.253 1.00 82.50 91 ARG A CA 1
ATOM 717 C C . ARG A 1 91 ? 4.595 -23.284 -31.589 1.00 82.50 91 ARG A C 1
ATOM 719 O O . ARG A 1 91 ? 3.562 -23.611 -32.179 1.00 82.50 91 ARG A O 1
ATOM 726 N N . PRO A 1 92 ? 4.570 -22.638 -30.409 1.00 83.94 92 PRO A N 1
ATOM 727 C CA . PRO A 1 92 ? 3.324 -22.187 -29.813 1.00 83.94 92 PRO A CA 1
ATOM 728 C C . PRO A 1 92 ? 2.770 -20.995 -30.605 1.00 83.94 92 PRO A C 1
ATOM 730 O O . PRO A 1 92 ? 3.474 -20.371 -31.408 1.00 83.94 92 PRO A O 1
ATOM 733 N N . ARG A 1 93 ? 1.502 -20.646 -30.362 1.00 88.62 93 ARG A N 1
ATOM 734 C CA . ARG A 1 93 ? 0.947 -19.373 -30.841 1.00 88.62 93 ARG A CA 1
ATOM 735 C C . ARG A 1 93 ? 1.823 -18.226 -30.309 1.00 88.62 93 ARG A C 1
ATOM 737 O O . ARG A 1 93 ? 2.157 -18.255 -29.124 1.00 88.62 93 ARG A O 1
ATOM 744 N N . PRO A 1 94 ? 2.170 -17.217 -31.129 1.00 89.12 94 PRO A N 1
ATOM 745 C CA . PRO A 1 94 ? 2.863 -16.033 -30.637 1.00 89.12 94 PRO A CA 1
ATOM 746 C C . PRO A 1 94 ? 2.108 -15.399 -29.464 1.00 89.12 94 PRO A C 1
ATOM 748 O O . PRO A 1 94 ? 0.892 -15.192 -29.549 1.00 89.12 94 PRO A O 1
ATOM 751 N N . ALA A 1 95 ? 2.831 -15.097 -28.383 1.00 93.94 95 ALA A N 1
ATOM 752 C CA . ALA A 1 95 ? 2.275 -14.382 -27.242 1.00 93.94 95 ALA A CA 1
ATOM 753 C C . ALA A 1 95 ? 1.746 -13.014 -27.695 1.00 93.94 95 ALA A C 1
ATOM 755 O O . ALA A 1 95 ? 2.381 -12.308 -28.481 1.00 93.94 95 ALA A O 1
ATOM 756 N N . THR A 1 96 ? 0.568 -12.644 -27.209 1.00 96.19 96 THR A N 1
ATOM 757 C CA . THR A 1 96 ? -0.061 -11.349 -27.470 1.00 96.19 96 THR A CA 1
ATOM 758 C C . THR A 1 96 ? 0.089 -10.468 -26.235 1.00 96.19 96 THR A C 1
ATOM 760 O O . THR A 1 96 ? -0.153 -10.914 -25.112 1.00 96.19 96 THR A O 1
ATOM 763 N N . MET A 1 97 ? 0.497 -9.211 -26.432 1.00 97.69 97 MET A N 1
ATOM 764 C CA . MET A 1 97 ? 0.476 -8.221 -25.355 1.00 97.69 97 MET A CA 1
ATOM 765 C C . MET A 1 97 ? -0.958 -7.803 -25.045 1.00 97.69 97 MET A C 1
ATOM 767 O O . MET A 1 97 ? -1.722 -7.457 -25.944 1.00 97.69 97 MET A O 1
ATOM 771 N N . GLN A 1 98 ? -1.273 -7.772 -23.760 1.00 97.88 98 GLN A N 1
ATOM 772 C CA . GLN A 1 98 ? -2.504 -7.254 -23.192 1.00 97.88 98 GLN A CA 1
ATOM 773 C C . GLN A 1 98 ? -2.209 -5.916 -22.513 1.00 97.88 98 GLN A C 1
ATOM 775 O O . GLN A 1 98 ? -1.150 -5.735 -21.905 1.00 97.88 98 GLN A O 1
ATOM 780 N N . GLN A 1 99 ? -3.144 -4.976 -22.628 1.00 98.25 99 GLN A N 1
ATOM 781 C CA . GLN A 1 99 ? -3.080 -3.676 -21.965 1.00 98.25 99 GLN A CA 1
ATOM 782 C C . GLN A 1 99 ? -4.421 -3.412 -21.291 1.00 98.25 99 GLN A C 1
ATOM 784 O O . GLN A 1 99 ? -5.459 -3.394 -21.950 1.00 98.25 99 GLN A O 1
ATOM 789 N N . GLU A 1 100 ? -4.397 -3.216 -19.979 1.00 98.25 100 GLU A N 1
ATOM 790 C CA . GLU A 1 100 ? -5.585 -2.949 -19.174 1.00 98.25 100 GLU A CA 1
ATOM 791 C C . GLU A 1 100 ? -5.394 -1.608 -18.451 1.00 98.25 100 GLU A C 1
ATOM 793 O O . GLU A 1 100 ? -4.466 -1.441 -17.655 1.00 98.25 100 GLU A O 1
ATOM 798 N N . ALA A 1 101 ? -6.245 -0.628 -18.761 1.00 98.25 101 ALA A N 1
ATOM 799 C CA . ALA A 1 101 ? -6.206 0.690 -18.137 1.00 98.25 101 ALA A CA 1
ATOM 800 C C . ALA A 1 101 ? -7.001 0.690 -16.827 1.00 98.25 101 ALA A C 1
ATOM 802 O O . ALA A 1 101 ? -8.130 0.202 -16.782 1.00 98.25 101 ALA A O 1
ATOM 803 N N . TYR A 1 102 ? -6.430 1.294 -15.788 1.00 98.12 102 TYR A N 1
ATOM 804 C CA . TYR A 1 102 ? -7.030 1.385 -14.463 1.00 98.12 102 TYR A CA 1
ATOM 805 C C . TYR A 1 102 ? -7.047 2.833 -13.958 1.00 98.12 102 TYR A C 1
ATOM 807 O O . TYR A 1 102 ? -6.065 3.563 -14.135 1.00 98.12 102 TYR A O 1
ATOM 815 N N . PRO A 1 103 ? -8.130 3.262 -13.281 1.00 97.81 103 PRO A N 1
ATOM 816 C CA . PRO A 1 103 ? -8.200 4.592 -12.680 1.00 97.81 103 PRO A CA 1
ATOM 817 C C . PRO A 1 103 ? -7.156 4.835 -11.587 1.00 97.81 103 PRO A C 1
ATOM 819 O O . PRO A 1 103 ? -6.766 5.978 -11.372 1.00 97.81 103 PRO A O 1
ATOM 822 N N . SER A 1 104 ? -6.717 3.780 -10.893 1.00 98.00 104 SER A N 1
ATOM 823 C CA . SER A 1 104 ? -5.810 3.872 -9.747 1.00 98.00 104 SER A CA 1
ATOM 824 C C . SER A 1 104 ? -4.851 2.682 -9.653 1.00 98.00 104 SER A C 1
ATOM 826 O O . SER A 1 104 ? -5.120 1.591 -10.164 1.00 98.00 104 SER A O 1
ATOM 828 N N . ASN A 1 105 ? -3.736 2.901 -8.961 1.00 98.19 105 ASN A N 1
ATOM 829 C CA . ASN A 1 105 ? -2.687 1.928 -8.691 1.00 98.19 105 ASN A CA 1
ATOM 830 C C . ASN A 1 105 ? -3.215 0.728 -7.890 1.00 98.19 105 ASN A C 1
ATOM 832 O O . ASN A 1 105 ? -2.931 -0.414 -8.244 1.00 98.19 105 ASN A O 1
ATOM 836 N N . VAL A 1 106 ? -4.059 0.960 -6.877 1.00 98.50 106 VAL A N 1
ATOM 837 C CA . VAL A 1 106 ? -4.669 -0.124 -6.085 1.00 98.50 106 VAL A CA 1
ATOM 838 C C . VAL A 1 106 ? -5.488 -1.100 -6.942 1.00 98.50 106 VAL A C 1
ATOM 840 O O . VAL A 1 106 ? -5.358 -2.312 -6.777 1.00 98.50 106 VAL A O 1
ATOM 843 N N . MET A 1 107 ? -6.263 -0.605 -7.914 1.00 98.50 107 MET A N 1
ATOM 844 C CA . MET A 1 107 ? -7.044 -1.463 -8.817 1.00 98.50 107 MET A CA 1
ATOM 845 C C . MET A 1 107 ? -6.139 -2.287 -9.739 1.00 98.50 107 MET A C 1
ATOM 847 O O . MET A 1 107 ? -6.359 -3.484 -9.926 1.00 98.50 107 MET A O 1
ATOM 851 N N . ALA A 1 108 ? -5.079 -1.669 -10.270 1.00 98.50 108 ALA A N 1
ATOM 852 C CA . ALA A 1 108 ? -4.101 -2.373 -11.092 1.00 98.50 108 ALA A CA 1
ATOM 853 C C . ALA A 1 108 ? -3.365 -3.464 -10.293 1.00 98.50 108 ALA A C 1
ATOM 855 O O . ALA A 1 108 ? -3.192 -4.575 -10.793 1.00 98.50 108 ALA A O 1
ATOM 856 N N . LEU A 1 109 ? -2.984 -3.199 -9.038 1.00 98.62 109 LEU A N 1
ATOM 857 C CA . LEU A 1 109 ? -2.363 -4.203 -8.168 1.00 98.62 109 LEU A CA 1
ATOM 858 C C . LEU A 1 109 ? -3.327 -5.334 -7.796 1.00 98.62 109 LEU A C 1
ATOM 860 O O . LEU A 1 109 ? -2.928 -6.497 -7.840 1.00 98.62 109 LEU A O 1
ATOM 864 N N . ALA A 1 110 ? -4.594 -5.031 -7.499 1.00 98.38 110 ALA A N 1
ATOM 865 C CA . ALA A 1 110 ? -5.612 -6.056 -7.264 1.00 98.38 110 ALA A CA 1
ATOM 866 C C . ALA A 1 110 ? -5.758 -6.976 -8.487 1.00 98.38 110 ALA A C 1
ATOM 868 O O . ALA A 1 110 ? -5.800 -8.204 -8.356 1.00 98.38 110 ALA A O 1
ATOM 869 N N . ARG A 1 111 ? -5.719 -6.401 -9.698 1.00 98.19 111 ARG A N 1
ATOM 870 C CA . ARG A 1 111 ? -5.730 -7.176 -10.940 1.00 98.19 111 ARG A CA 1
ATOM 871 C C . ARG A 1 111 ? -4.501 -8.067 -11.072 1.00 98.19 111 ARG A C 1
ATOM 873 O O . ARG A 1 111 ? -4.644 -9.246 -11.394 1.00 98.19 111 ARG A O 1
ATOM 880 N N . VAL A 1 112 ? -3.311 -7.526 -10.810 1.00 98.38 112 VAL A N 1
ATOM 881 C CA . VAL A 1 112 ? -2.058 -8.296 -10.810 1.00 98.38 112 VAL A CA 1
ATOM 882 C C . VAL A 1 112 ? -2.171 -9.488 -9.862 1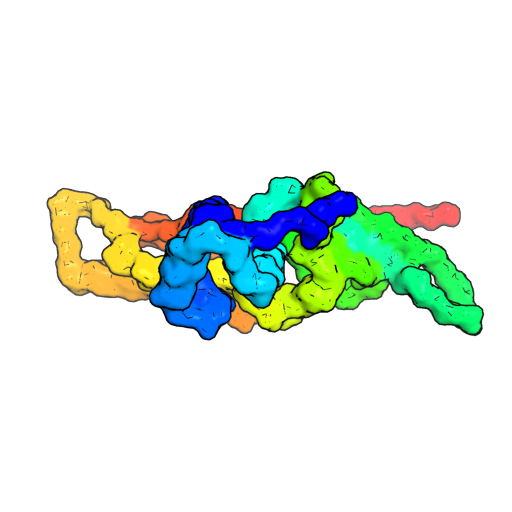.00 98.38 112 VAL A C 1
ATOM 884 O O . VAL A 1 112 ? -1.873 -10.606 -10.268 1.00 98.38 112 VAL A O 1
ATOM 887 N N . GLN A 1 113 ? -2.655 -9.283 -8.634 1.00 98.00 113 GLN A N 1
ATOM 888 C CA . GLN A 1 113 ? -2.831 -10.359 -7.654 1.00 98.00 113 GLN A CA 1
ATOM 889 C C . GLN A 1 113 ? -3.845 -11.417 -8.121 1.00 98.00 113 GLN A C 1
ATOM 891 O O . GLN A 1 113 ? -3.616 -12.607 -7.922 1.00 98.00 113 GLN A O 1
ATOM 896 N N . ALA A 1 114 ? -4.933 -11.015 -8.786 1.00 97.06 114 ALA A N 1
ATOM 897 C CA . ALA A 1 114 ? -5.938 -11.941 -9.316 1.00 97.06 114 ALA A CA 1
ATOM 898 C C . ALA A 1 114 ? -5.446 -12.780 -10.515 1.00 97.06 114 ALA A C 1
ATOM 900 O O . ALA A 1 114 ? -5.959 -13.882 -10.756 1.00 97.06 114 ALA A O 1
ATOM 901 N N . LEU A 1 115 ? -4.493 -12.249 -11.288 1.00 97.00 115 LEU A N 1
ATOM 902 C CA . LEU A 1 115 ? -3.893 -12.914 -12.448 1.00 97.00 115 LEU A CA 1
ATOM 903 C C . LEU A 1 115 ? -2.600 -13.670 -12.114 1.00 97.00 115 LEU A C 1
ATOM 905 O O . LEU A 1 115 ? -2.169 -14.504 -12.912 1.00 97.00 115 LEU A O 1
ATOM 909 N N . TRP A 1 116 ? -1.987 -13.406 -10.959 1.00 97.88 116 TRP A N 1
ATOM 910 C CA . TRP A 1 116 ? -0.695 -13.979 -10.599 1.00 97.88 116 TRP A CA 1
ATOM 911 C C . TRP A 1 116 ? -0.729 -15.510 -10.565 1.00 97.88 116 TRP A C 1
ATOM 913 O O . TRP A 1 116 ? -1.649 -16.116 -10.020 1.00 97.88 116 TRP A O 1
ATOM 923 N N . GLY A 1 117 ? 0.293 -16.141 -11.146 1.00 96.12 117 GLY A N 1
ATOM 924 C CA . GLY A 1 117 ? 0.404 -17.600 -11.227 1.00 96.12 117 GLY A CA 1
ATOM 925 C C . GLY A 1 117 ? -0.421 -18.257 -12.338 1.00 96.12 117 GLY A C 1
ATOM 926 O O . GLY A 1 117 ? -0.335 -19.470 -12.495 1.00 96.12 117 GLY A O 1
ATOM 927 N N . ARG A 1 118 ? -1.194 -17.497 -13.127 1.00 96.25 118 ARG A N 1
ATOM 928 C CA . ARG A 1 118 ? -1.829 -18.021 -14.347 1.00 96.25 118 ARG A CA 1
ATOM 929 C C . ARG A 1 118 ? -0.797 -18.128 -15.471 1.00 96.25 118 ARG A C 1
ATOM 931 O O . ARG A 1 118 ? -0.026 -17.194 -15.681 1.00 96.25 118 ARG A O 1
ATOM 938 N N . ASP A 1 119 ? -0.866 -19.196 -16.265 1.00 93.69 119 ASP A N 1
ATOM 939 C CA . ASP A 1 119 ? 0.021 -19.400 -17.427 1.00 93.69 119 ASP A CA 1
ATOM 940 C C . ASP A 1 119 ? -0.074 -18.255 -18.452 1.00 93.69 119 ASP A C 1
ATOM 942 O O . ASP A 1 119 ? 0.896 -17.919 -19.130 1.00 93.69 119 ASP A O 1
ATOM 946 N N . SER A 1 120 ? -1.240 -17.605 -18.523 1.00 95.12 120 SER A N 1
ATOM 947 C CA . SER A 1 120 ? -1.517 -16.477 -19.414 1.00 95.12 120 SER A CA 1
ATOM 948 C C . SER A 1 120 ? -1.143 -15.107 -18.830 1.00 95.12 120 SER A C 1
ATOM 950 O O . SER A 1 120 ? -1.706 -14.095 -19.250 1.00 95.12 120 SER A O 1
ATOM 952 N N . PHE A 1 121 ? -0.289 -15.046 -17.808 1.00 97.31 121 PHE A N 1
ATOM 953 C CA . PHE A 1 121 ? 0.114 -13.792 -17.170 1.00 97.31 121 PHE A CA 1
ATOM 954 C C . PHE A 1 121 ? 1.637 -13.705 -17.047 1.00 97.31 121 PHE A C 1
ATOM 956 O O . PHE A 1 121 ? 2.232 -14.009 -16.014 1.00 97.31 121 PHE A O 1
ATOM 963 N N . CYS A 1 122 ? 2.279 -13.295 -18.140 1.00 96.56 122 CYS A N 1
ATOM 964 C CA . CYS A 1 122 ? 3.732 -13.258 -18.278 1.00 96.56 122 CYS A CA 1
ATOM 965 C C . CYS A 1 122 ? 4.269 -11.823 -18.390 1.00 96.56 122 CYS A C 1
ATOM 967 O O . CYS A 1 122 ? 3.683 -10.981 -19.073 1.00 96.56 122 CYS A O 1
ATOM 969 N N . ASN A 1 123 ? 5.436 -11.573 -17.785 1.00 96.62 123 ASN A N 1
ATOM 970 C CA . ASN A 1 123 ? 6.179 -10.303 -17.834 1.00 96.62 123 ASN A CA 1
ATOM 971 C C . ASN A 1 123 ? 5.339 -9.045 -17.509 1.00 96.62 123 ASN A C 1
ATOM 973 O O . ASN A 1 123 ? 5.355 -8.093 -18.292 1.00 96.62 123 ASN A O 1
ATOM 977 N N . PRO A 1 124 ? 4.584 -9.021 -16.393 1.00 98.12 124 PRO A N 1
ATOM 978 C CA . PRO A 1 124 ? 3.739 -7.884 -16.062 1.00 98.12 124 PRO A CA 1
ATOM 979 C C . PRO A 1 124 ? 4.551 -6.665 -15.618 1.00 98.12 124 PRO A C 1
ATOM 981 O O . PRO A 1 124 ? 5.567 -6.799 -14.928 1.00 98.12 124 PRO A O 1
ATOM 984 N N . PHE A 1 125 ? 4.067 -5.476 -15.956 1.00 98.19 125 PHE A N 1
ATOM 985 C CA . PHE A 1 125 ? 4.534 -4.199 -15.418 1.00 98.19 125 PHE A CA 1
ATOM 986 C C . PHE A 1 125 ? 3.408 -3.155 -15.472 1.00 98.19 125 PHE A C 1
ATOM 988 O O . PHE A 1 125 ? 2.438 -3.310 -16.215 1.00 98.19 125 PHE A O 1
ATOM 995 N N . ILE A 1 126 ? 3.520 -2.099 -14.665 1.00 98.56 126 ILE A N 1
ATOM 996 C CA . ILE A 1 126 ? 2.542 -1.002 -14.610 1.00 98.56 126 ILE A CA 1
ATOM 997 C C . ILE A 1 126 ? 3.241 0.307 -14.966 1.00 98.56 126 ILE A C 1
ATOM 999 O O . ILE A 1 126 ? 4.312 0.601 -14.430 1.00 98.56 126 ILE A O 1
ATOM 1003 N N . ILE A 1 127 ? 2.614 1.099 -15.836 1.00 98.12 127 ILE A N 1
ATOM 1004 C CA . ILE A 1 127 ? 3.090 2.427 -16.248 1.00 98.12 127 ILE A CA 1
ATOM 1005 C C . ILE A 1 127 ? 2.080 3.532 -15.915 1.00 98.12 127 ILE A C 1
ATOM 1007 O O . ILE A 1 127 ? 0.869 3.298 -15.896 1.00 98.12 127 ILE A O 1
ATOM 1011 N N . GLU A 1 128 ? 2.581 4.745 -15.688 1.00 97.19 128 GLU A N 1
ATOM 1012 C CA . GLU A 1 128 ? 1.797 5.982 -15.625 1.00 97.19 128 GLU A CA 1
ATOM 1013 C C . GLU A 1 128 ? 1.316 6.402 -17.025 1.00 97.19 128 GLU A C 1
ATOM 1015 O O . GLU A 1 128 ? 1.777 5.902 -18.055 1.00 97.19 128 GLU A O 1
ATOM 1020 N N . LYS A 1 129 ? 0.404 7.380 -17.070 1.00 95.81 129 LYS A N 1
ATOM 1021 C CA . LYS A 1 129 ? -0.114 7.976 -18.313 1.00 95.81 129 LYS A CA 1
ATOM 1022 C C . LYS A 1 129 ? 0.978 8.502 -19.258 1.00 95.81 129 LYS A C 1
ATOM 1024 O O . LYS A 1 129 ? 0.779 8.514 -20.469 1.00 95.81 129 LYS A O 1
ATOM 1029 N N . ASP A 1 130 ? 2.101 8.973 -18.724 1.00 94.94 130 ASP A N 1
ATOM 1030 C CA . ASP A 1 130 ? 3.235 9.488 -19.504 1.00 94.94 130 ASP A CA 1
ATOM 1031 C C . ASP A 1 130 ? 4.214 8.386 -19.962 1.00 94.94 130 ASP A C 1
ATOM 1033 O O . ASP A 1 130 ? 5.216 8.675 -20.623 1.00 94.94 130 ASP A O 1
ATOM 1037 N N . GLY A 1 131 ? 3.920 7.124 -19.633 1.00 95.44 131 GLY A N 1
ATOM 1038 C CA . GLY A 1 131 ? 4.753 5.964 -19.927 1.00 95.44 131 GLY A CA 1
ATOM 1039 C C . GLY A 1 131 ? 5.866 5.708 -18.910 1.00 95.44 131 GLY A C 1
ATOM 1040 O O . GLY A 1 131 ? 6.675 4.805 -19.136 1.00 95.44 131 GLY A O 1
ATOM 1041 N N . ALA A 1 132 ? 5.944 6.468 -17.812 1.00 94.62 132 ALA A N 1
ATOM 1042 C CA . ALA A 1 132 ? 6.901 6.195 -16.748 1.00 94.62 132 ALA A CA 1
ATOM 1043 C C . ALA A 1 132 ? 6.560 4.868 -16.041 1.00 94.62 132 ALA A C 1
ATOM 1045 O O . ALA A 1 132 ? 5.401 4.649 -15.681 1.00 94.62 132 ALA A O 1
ATOM 1046 N N . PRO A 1 133 ? 7.531 3.963 -15.828 1.00 95.94 133 PRO A N 1
ATOM 1047 C CA . PRO A 1 133 ? 7.281 2.728 -15.097 1.00 95.94 133 PRO A CA 1
ATOM 1048 C C . PRO A 1 133 ? 7.039 3.022 -13.612 1.00 95.94 133 PRO A C 1
ATOM 1050 O O . PRO A 1 133 ? 7.835 3.713 -12.981 1.00 95.94 133 PRO A O 1
ATOM 1053 N N . ILE A 1 134 ? 5.965 2.458 -13.057 1.00 97.31 134 ILE A N 1
ATOM 1054 C CA . ILE A 1 134 ? 5.685 2.464 -11.612 1.00 97.31 134 ILE A CA 1
ATOM 1055 C C . ILE A 1 134 ? 6.152 1.152 -10.997 1.00 97.31 134 ILE A C 1
ATOM 1057 O O . ILE A 1 134 ? 6.836 1.156 -9.982 1.00 97.31 134 ILE A O 1
ATOM 1061 N N . TRP A 1 135 ? 5.791 0.032 -11.626 1.00 98.31 135 TRP A N 1
ATOM 1062 C CA . TRP A 1 135 ? 6.073 -1.306 -11.120 1.00 98.31 135 TRP A CA 1
ATOM 1063 C C . TRP A 1 135 ? 6.681 -2.171 -12.210 1.00 98.31 135 TRP A C 1
ATOM 1065 O O . TRP A 1 135 ? 6.115 -2.279 -13.299 1.00 98.31 135 TRP A O 1
ATOM 1075 N N . ASN A 1 136 ? 7.790 -2.840 -11.908 1.00 97.62 136 ASN A N 1
ATOM 1076 C CA . ASN A 1 136 ? 8.343 -3.894 -12.759 1.00 97.62 136 ASN A CA 1
ATOM 1077 C C . ASN A 1 136 ? 7.909 -5.298 -12.292 1.00 97.62 136 ASN A C 1
ATOM 1079 O O . ASN A 1 136 ? 7.346 -5.473 -11.212 1.00 97.62 136 ASN A O 1
ATOM 1083 N N . THR A 1 137 ? 8.210 -6.326 -13.090 1.00 97.56 137 THR A N 1
ATOM 1084 C CA . THR A 1 137 ? 7.812 -7.715 -12.802 1.00 97.56 137 THR A CA 1
ATOM 1085 C C . THR A 1 137 ? 8.314 -8.237 -11.452 1.00 97.56 137 THR A C 1
ATOM 1087 O O . THR A 1 137 ? 7.589 -8.953 -10.764 1.00 97.56 137 THR A O 1
ATOM 1090 N N . VAL A 1 138 ? 9.535 -7.878 -11.045 1.00 97.75 138 VAL A N 1
ATOM 1091 C CA . VAL A 1 138 ? 10.131 -8.348 -9.782 1.00 97.75 138 VAL A CA 1
ATOM 1092 C C . VAL A 1 138 ? 9.437 -7.709 -8.580 1.00 97.75 138 VAL A C 1
ATOM 1094 O O . VAL A 1 138 ? 9.197 -8.369 -7.571 1.00 97.75 138 VAL A O 1
ATOM 1097 N N . GLU A 1 139 ? 9.107 -6.423 -8.670 1.00 97.94 139 GLU A N 1
ATOM 1098 C CA . GLU A 1 139 ? 8.350 -5.719 -7.631 1.00 97.94 139 GLU A CA 1
ATOM 1099 C C . GLU A 1 139 ? 6.916 -6.240 -7.543 1.00 97.94 139 GLU A C 1
ATOM 1101 O O . GLU A 1 139 ? 6.468 -6.583 -6.453 1.00 97.94 139 GLU A O 1
ATOM 1106 N N . LEU A 1 140 ? 6.233 -6.419 -8.678 1.00 98.44 140 LEU A N 1
ATOM 1107 C CA . LEU A 1 140 ? 4.892 -7.011 -8.704 1.00 98.44 140 LEU A CA 1
ATOM 1108 C C . LEU A 1 140 ? 4.865 -8.424 -8.115 1.00 98.44 140 LEU A C 1
ATOM 1110 O O . LEU A 1 140 ? 3.916 -8.769 -7.416 1.00 98.44 140 LEU A O 1
ATOM 1114 N N . GLY A 1 141 ? 5.924 -9.214 -8.311 1.00 98.25 141 GLY A N 1
ATOM 1115 C CA . GLY A 1 141 ? 6.048 -10.517 -7.659 1.00 98.25 141 GLY A CA 1
ATOM 1116 C C . GLY A 1 141 ? 6.121 -10.429 -6.139 1.00 98.25 141 GLY A C 1
ATOM 1117 O O . GLY A 1 141 ? 5.529 -11.265 -5.455 1.00 98.25 141 GLY A O 1
ATOM 1118 N N . ARG A 1 142 ? 6.771 -9.387 -5.604 1.00 98.31 142 ARG A N 1
ATOM 1119 C CA . ARG A 1 142 ? 6.794 -9.103 -4.161 1.00 98.31 142 ARG A CA 1
ATOM 1120 C C . ARG A 1 142 ? 5.445 -8.613 -3.632 1.00 98.31 142 ARG A C 1
ATOM 1122 O O . ARG A 1 142 ? 5.075 -8.941 -2.509 1.00 98.31 142 ARG A O 1
ATOM 1129 N N . VAL A 1 143 ? 4.677 -7.876 -4.434 1.00 98.12 143 VAL A N 1
ATOM 1130 C CA . VAL A 1 143 ? 3.293 -7.514 -4.079 1.00 98.12 143 VAL A CA 1
ATOM 1131 C C . VAL A 1 143 ? 2.396 -8.754 -4.069 1.00 98.12 143 VAL A C 1
ATOM 1133 O O . VAL A 1 143 ? 1.622 -8.960 -3.135 1.00 98.12 143 VAL A O 1
ATOM 1136 N N . ALA A 1 144 ? 2.512 -9.612 -5.083 1.00 97.38 144 ALA A N 1
ATOM 1137 C CA . ALA A 1 144 ? 1.675 -10.798 -5.227 1.00 97.38 144 ALA A CA 1
ATOM 1138 C C . ALA A 1 144 ? 1.914 -11.842 -4.130 1.00 97.38 144 ALA A C 1
ATOM 1140 O O . ALA A 1 144 ? 0.959 -12.435 -3.635 1.00 97.38 144 ALA A O 1
ATOM 1141 N N . ASN A 1 145 ? 3.167 -12.037 -3.712 1.00 96.62 145 ASN A N 1
ATOM 1142 C CA . ASN A 1 145 ? 3.498 -12.935 -2.602 1.00 96.62 145 ASN A CA 1
ATOM 1143 C C . ASN A 1 145 ? 3.373 -12.276 -1.211 1.00 96.62 145 ASN A C 1
ATOM 1145 O O . ASN A 1 145 ? 3.594 -12.947 -0.206 1.00 96.62 145 ASN A O 1
ATOM 1149 N N . GLY A 1 146 ? 3.038 -10.982 -1.147 1.00 95.69 146 GLY A N 1
ATOM 1150 C CA . GLY A 1 146 ? 2.838 -10.238 0.098 1.00 95.69 146 GLY A CA 1
ATOM 1151 C C . GLY A 1 146 ? 4.118 -9.861 0.854 1.00 95.69 146 GLY A C 1
ATOM 1152 O O . GLY A 1 146 ? 4.032 -9.475 2.016 1.00 95.69 146 GLY A O 1
ATOM 1153 N N . THR A 1 147 ? 5.298 -9.965 0.232 1.00 97.50 147 THR A N 1
ATOM 1154 C CA . THR A 1 147 ? 6.573 -9.549 0.852 1.00 97.50 147 THR A CA 1
ATOM 1155 C C . THR A 1 147 ? 6.833 -8.047 0.761 1.00 97.50 147 THR A C 1
ATOM 1157 O O . THR A 1 147 ? 7.635 -7.523 1.531 1.00 97.50 147 THR A O 1
ATOM 1160 N N . ASP A 1 148 ? 6.155 -7.341 -0.146 1.00 97.44 148 ASP A N 1
ATOM 1161 C CA . ASP A 1 148 ? 6.139 -5.879 -0.162 1.00 97.44 148 ASP A CA 1
ATOM 1162 C C . ASP A 1 148 ? 5.015 -5.356 0.748 1.00 97.44 148 ASP A C 1
ATOM 1164 O O . ASP A 1 148 ? 3.844 -5.339 0.363 1.00 97.44 148 ASP A O 1
ATOM 1168 N N . THR A 1 149 ? 5.363 -4.949 1.972 1.00 96.81 149 THR A N 1
ATOM 1169 C CA . THR A 1 149 ? 4.404 -4.484 2.989 1.00 96.81 149 THR A CA 1
ATOM 1170 C C . THR A 1 149 ? 3.936 -3.044 2.790 1.00 96.81 149 THR A C 1
ATOM 1172 O O . THR A 1 149 ? 2.896 -2.666 3.332 1.00 96.81 149 THR A O 1
ATOM 1175 N N . ASP A 1 150 ? 4.664 -2.230 2.018 1.00 96.50 150 ASP A N 1
ATOM 1176 C CA . ASP A 1 150 ? 4.279 -0.827 1.817 1.00 96.50 150 ASP A CA 1
ATOM 1177 C C . ASP A 1 150 ? 3.367 -0.655 0.603 1.00 96.50 150 ASP A C 1
ATOM 1179 O O . ASP A 1 150 ? 2.583 0.299 0.575 1.00 96.50 150 ASP A O 1
ATOM 1183 N N . ALA A 1 151 ? 3.411 -1.595 -0.350 1.00 97.88 151 ALA A N 1
ATOM 1184 C CA . ALA A 1 151 ? 2.514 -1.628 -1.497 1.00 97.88 151 ALA A CA 1
ATOM 1185 C C . ALA A 1 151 ? 1.036 -1.568 -1.063 1.00 97.88 151 ALA A C 1
ATOM 1187 O O . ALA A 1 151 ? 0.653 -2.245 -0.100 1.00 97.88 151 ALA A O 1
ATOM 1188 N N . PRO A 1 152 ? 0.170 -0.824 -1.773 1.00 97.94 152 PRO A N 1
ATOM 1189 C CA . PRO A 1 152 ? -1.250 -0.711 -1.452 1.00 97.94 152 PRO A CA 1
ATOM 1190 C C . PRO A 1 152 ? -2.041 -1.943 -1.932 1.00 97.94 152 PRO A C 1
ATOM 1192 O O . PRO A 1 152 ? -2.994 -1.829 -2.693 1.00 97.94 152 PRO A O 1
ATOM 1195 N N . SER A 1 153 ? -1.631 -3.139 -1.500 1.00 98.00 153 SER A N 1
ATOM 1196 C CA . SER A 1 153 ? -2.396 -4.378 -1.683 1.00 98.00 153 SER A CA 1
ATOM 1197 C C . SER A 1 153 ? -3.558 -4.448 -0.688 1.00 98.00 153 SER A C 1
ATOM 1199 O O . SER A 1 153 ? -3.478 -3.849 0.385 1.00 98.00 153 SER A O 1
ATOM 1201 N N . LEU A 1 154 ? -4.610 -5.218 -0.990 1.00 98.19 154 LEU A N 1
ATOM 1202 C CA . LEU A 1 154 ? -5.778 -5.354 -0.102 1.00 98.19 154 LEU A CA 1
ATOM 1203 C C . LEU A 1 154 ? -5.379 -5.728 1.339 1.00 98.19 154 LEU A C 1
ATOM 1205 O O . LEU A 1 154 ? -5.830 -5.103 2.294 1.00 98.19 154 LEU A O 1
ATOM 1209 N N . ILE A 1 155 ? -4.471 -6.693 1.497 1.00 98.38 155 ILE A N 1
ATOM 1210 C CA . ILE A 1 155 ? -3.990 -7.151 2.809 1.00 98.38 155 ILE A CA 1
ATOM 1211 C C . ILE A 1 155 ? -3.242 -6.045 3.559 1.00 98.38 155 ILE A C 1
ATOM 1213 O O . ILE A 1 155 ? -3.490 -5.824 4.745 1.00 98.38 155 ILE A O 1
ATOM 1217 N N . ASN A 1 156 ? -2.360 -5.312 2.878 1.00 98.31 156 ASN A N 1
ATOM 1218 C CA . ASN A 1 156 ? -1.631 -4.211 3.505 1.00 98.31 156 ASN A CA 1
ATOM 1219 C C . ASN A 1 156 ? -2.562 -3.042 3.845 1.00 98.31 156 ASN A C 1
ATOM 1221 O O . ASN A 1 156 ? -2.385 -2.408 4.882 1.00 98.31 156 ASN A O 1
ATOM 1225 N N . LEU A 1 157 ? -3.565 -2.762 3.008 1.00 98.50 157 LEU A N 1
ATOM 1226 C CA . LEU A 1 157 ? -4.566 -1.728 3.268 1.00 98.50 157 LEU A CA 1
ATOM 1227 C C . LEU A 1 157 ? -5.422 -2.070 4.492 1.00 98.50 157 LEU A C 1
ATOM 1229 O O . LEU A 1 157 ? -5.641 -1.194 5.328 1.00 98.50 157 LEU A O 1
ATOM 1233 N N . LEU A 1 158 ? -5.842 -3.330 4.651 1.00 98.44 158 LEU A N 1
ATOM 1234 C CA . LEU A 1 158 ? -6.556 -3.792 5.848 1.00 98.44 158 LEU A CA 1
ATOM 1235 C C . LEU A 1 158 ? -5.714 -3.586 7.116 1.00 98.44 158 LEU A C 1
ATOM 1237 O O . LEU A 1 158 ? -6.200 -2.981 8.071 1.00 98.44 158 LEU A O 1
ATOM 1241 N N . ARG A 1 159 ? -4.432 -3.975 7.091 1.00 98.25 159 ARG A N 1
ATOM 1242 C CA . ARG A 1 159 ? -3.498 -3.777 8.218 1.00 98.25 159 ARG A CA 1
ATOM 1243 C C . ARG A 1 159 ? -3.253 -2.303 8.539 1.00 98.25 159 ARG A C 1
ATOM 1245 O O . ARG A 1 159 ? -3.349 -1.895 9.694 1.00 98.25 159 ARG A O 1
ATOM 1252 N N . LYS A 1 160 ? -2.988 -1.475 7.520 1.00 97.62 160 LYS A N 1
ATOM 1253 C CA . LYS A 1 160 ? -2.825 -0.016 7.681 1.00 97.62 160 LYS A CA 1
ATOM 1254 C C . LYS A 1 160 ? -4.086 0.614 8.276 1.00 97.62 160 LYS A C 1
ATOM 1256 O O . LYS A 1 160 ? -3.998 1.493 9.132 1.00 97.62 160 LYS A O 1
ATOM 1261 N N . THR A 1 161 ? -5.258 0.134 7.866 1.00 98.25 161 THR A N 1
ATOM 1262 C CA . THR A 1 161 ? -6.538 0.596 8.407 1.00 98.25 161 THR A CA 1
ATOM 1263 C C . THR A 1 161 ? -6.709 0.189 9.866 1.00 98.25 161 THR A C 1
ATOM 1265 O O . THR A 1 161 ? -7.023 1.042 10.693 1.00 98.25 161 THR A O 1
ATOM 1268 N N . ALA A 1 162 ? -6.437 -1.073 10.208 1.00 98.38 162 ALA A N 1
ATOM 1269 C CA . ALA A 1 162 ? -6.463 -1.560 11.585 1.00 98.38 162 ALA A CA 1
ATOM 1270 C C . ALA A 1 162 ? -5.528 -0.744 12.491 1.00 98.38 162 ALA A C 1
ATOM 1272 O O . ALA A 1 162 ? -5.937 -0.286 13.560 1.00 98.38 162 ALA A O 1
ATOM 1273 N N . GLN A 1 163 ? -4.294 -0.488 12.045 1.00 98.12 163 GLN A N 1
ATOM 1274 C CA . GLN A 1 163 ? -3.337 0.352 12.765 1.00 98.12 163 GLN A CA 1
ATOM 1275 C C . GLN A 1 163 ? -3.879 1.771 12.993 1.00 98.12 163 GLN A C 1
ATOM 1277 O O . GLN A 1 163 ? -3.908 2.235 14.133 1.00 98.12 163 GLN A O 1
ATOM 1282 N N . SER A 1 164 ? -4.363 2.436 11.940 1.00 97.19 164 SER A N 1
ATOM 1283 C CA . SER A 1 164 ? -4.897 3.801 12.041 1.00 97.19 164 SER A CA 1
ATOM 1284 C C . SER A 1 164 ? -6.099 3.896 12.991 1.00 97.19 164 SER A C 1
ATOM 1286 O O . SER A 1 164 ? -6.202 4.840 13.784 1.00 97.19 164 SER A O 1
ATOM 1288 N N . VAL A 1 165 ? -6.977 2.887 12.972 1.00 97.38 165 VAL A N 1
ATOM 1289 C CA . VAL A 1 165 ? -8.114 2.780 13.896 1.00 97.38 165 VAL A CA 1
ATOM 1290 C C . VAL A 1 165 ? -7.638 2.635 15.344 1.00 97.38 165 VAL A C 1
ATOM 1292 O O . VAL A 1 165 ? -8.183 3.301 16.221 1.00 97.38 165 VAL A O 1
ATOM 1295 N N . ARG A 1 166 ? -6.600 1.830 15.621 1.00 97.62 166 ARG A N 1
ATOM 1296 C CA . ARG A 1 166 ? -6.044 1.688 16.983 1.00 97.62 166 ARG A CA 1
ATOM 1297 C C . ARG A 1 166 ? -5.426 2.981 17.498 1.00 97.62 166 ARG A C 1
ATOM 1299 O O . ARG A 1 166 ? -5.692 3.364 18.637 1.00 97.62 166 ARG A O 1
ATOM 1306 N N . GLU A 1 167 ? -4.638 3.657 16.666 1.00 96.56 167 GLU A N 1
ATOM 1307 C CA . GLU A 1 167 ? -4.018 4.945 17.004 1.00 96.56 167 GLU A CA 1
ATOM 1308 C C . GLU A 1 167 ? -5.083 6.001 17.333 1.00 96.56 167 GLU A C 1
ATOM 1310 O O . GLU A 1 167 ? -4.924 6.784 18.271 1.00 96.56 167 GLU A O 1
ATOM 1315 N N . SER A 1 168 ? -6.219 5.950 16.635 1.00 95.44 168 SER A N 1
ATOM 1316 C CA . SER A 1 168 ? -7.342 6.876 16.808 1.00 95.44 168 SER A CA 1
ATOM 1317 C C . SER A 1 168 ? -8.426 6.375 17.771 1.00 95.44 168 SER A C 1
ATOM 1319 O O . SER A 1 168 ? -9.433 7.054 17.945 1.00 95.44 168 SER A O 1
ATOM 1321 N N . ALA A 1 169 ? -8.255 5.228 18.442 1.00 95.12 169 ALA A N 1
ATOM 1322 C CA . ALA A 1 169 ? -9.322 4.600 19.238 1.00 95.12 169 ALA A CA 1
ATOM 1323 C C . ALA A 1 169 ? -9.783 5.438 20.445 1.00 95.12 169 ALA A C 1
ATOM 1325 O O . ALA A 1 169 ? -10.880 5.247 20.964 1.00 95.12 169 ALA A O 1
ATOM 1326 N N . HIS A 1 170 ? -8.949 6.378 20.891 1.00 92.88 170 HIS A N 1
ATOM 1327 C CA . HIS A 1 170 ? -9.264 7.336 21.950 1.00 92.88 170 HIS A CA 1
ATOM 1328 C C . HIS A 1 170 ? -10.022 8.579 21.437 1.00 92.88 170 HIS A C 1
ATOM 1330 O O . HIS A 1 170 ? -10.558 9.351 22.233 1.00 92.88 170 HIS A O 1
ATOM 1336 N N . LEU A 1 171 ? -10.072 8.777 20.115 1.00 90.12 171 LEU A N 1
ATOM 1337 C CA . LEU A 1 171 ? -10.746 9.877 19.432 1.00 90.12 171 LEU A CA 1
ATOM 1338 C C . LEU A 1 171 ? -12.061 9.359 18.839 1.00 90.12 171 LEU A C 1
ATOM 1340 O O . LEU A 1 171 ? -12.109 8.849 17.721 1.00 90.12 171 LEU A O 1
ATOM 1344 N N . PHE A 1 172 ? -13.149 9.490 19.592 1.00 89.62 172 PHE A N 1
ATOM 1345 C CA . PHE A 1 172 ? -14.487 9.166 19.103 1.00 89.62 172 PHE A CA 1
ATOM 1346 C C . PHE A 1 172 ? -15.483 10.277 19.428 1.00 89.62 172 PHE A C 1
ATOM 1348 O O . PHE A 1 172 ? -15.391 10.972 20.446 1.00 89.62 172 PHE A O 1
ATOM 1355 N N . VAL A 1 173 ? -16.462 10.444 18.541 1.00 85.56 173 VAL A N 1
ATOM 1356 C CA . VAL A 1 173 ? -17.520 11.440 18.678 1.00 85.56 173 VAL A CA 1
ATOM 1357 C C . VAL A 1 173 ? -18.421 11.062 19.851 1.00 85.56 173 VAL A C 1
ATOM 1359 O O . VAL A 1 173 ? -18.965 9.958 19.938 1.00 85.56 173 VAL A O 1
ATOM 1362 N N . ARG A 1 174 ? -18.602 12.009 20.773 1.00 81.12 174 ARG A N 1
ATOM 1363 C CA . ARG A 1 174 ? -19.550 11.882 21.881 1.00 81.12 174 ARG A CA 1
ATOM 1364 C C . ARG A 1 174 ? -20.936 12.278 21.382 1.00 81.12 174 ARG A C 1
ATOM 1366 O O . ARG A 1 174 ? -21.166 13.438 21.059 1.00 81.12 174 ARG A O 1
ATOM 1373 N N . SER A 1 175 ? -21.867 11.331 21.329 1.00 70.06 175 SER A N 1
ATOM 1374 C CA . SER A 1 175 ? -23.274 11.632 21.059 1.00 70.06 175 SER A CA 1
ATOM 1375 C C . SER A 1 175 ? -23.998 11.969 22.369 1.00 70.06 175 SER A C 1
ATOM 1377 O O . SER A 1 175 ? -24.212 11.081 23.195 1.00 70.06 175 SER A O 1
ATOM 1379 N N . GLY A 1 176 ? -24.399 13.229 22.558 1.00 73.88 176 GLY A N 1
ATOM 1380 C CA . GLY A 1 176 ? -25.298 13.653 23.643 1.00 73.88 176 GLY A CA 1
ATOM 1381 C C . GLY A 1 176 ? -24.732 14.709 24.599 1.00 73.88 176 GLY A C 1
ATOM 1382 O O . GLY A 1 176 ? -23.544 15.014 24.603 1.00 73.88 176 GLY A O 1
ATOM 1383 N N . ALA A 1 177 ? -25.618 15.280 25.424 1.00 66.88 177 ALA A N 1
ATOM 1384 C CA . ALA A 1 177 ? -25.311 16.409 26.312 1.00 66.88 177 ALA A CA 1
ATOM 1385 C C . ALA A 1 177 ? -24.544 16.028 27.596 1.00 66.88 177 ALA A C 1
ATOM 1387 O O . ALA A 1 177 ? -24.088 16.910 28.321 1.00 66.88 177 ALA A O 1
ATOM 1388 N N . ARG A 1 178 ? -24.417 14.730 27.913 1.00 79.75 178 ARG A N 1
ATOM 1389 C CA . ARG A 1 178 ? -23.702 14.243 29.104 1.00 79.75 178 ARG A CA 1
ATOM 1390 C C . ARG A 1 178 ? -22.350 13.655 28.718 1.00 79.75 178 ARG A C 1
ATOM 1392 O O . ARG A 1 178 ? -22.265 12.836 27.807 1.00 79.75 178 ARG A O 1
ATOM 1399 N N . SER A 1 179 ? -21.309 14.031 29.458 1.00 83.12 179 SER A N 1
ATOM 1400 C CA . SER A 1 179 ? -20.003 13.372 29.389 1.00 83.12 179 SER A CA 1
ATOM 1401 C C . SER A 1 179 ? -20.141 11.886 29.731 1.00 83.12 179 SER A C 1
ATOM 1403 O O . SER A 1 179 ? -20.809 11.535 30.704 1.00 83.12 179 SER A O 1
ATOM 1405 N N . MET A 1 180 ? -19.515 11.018 28.933 1.00 88.75 180 MET A N 1
ATOM 1406 C CA . MET A 1 180 ? -19.436 9.585 29.223 1.00 88.75 180 MET A CA 1
ATOM 1407 C C . MET A 1 180 ? -18.654 9.344 30.517 1.00 88.75 180 MET A C 1
ATOM 1409 O O . MET A 1 180 ? -17.722 10.088 30.833 1.00 88.75 180 MET A O 1
ATOM 1413 N N . THR A 1 181 ? -19.024 8.298 31.257 1.00 93.25 181 THR A N 1
ATOM 1414 C CA . THR A 1 181 ? -18.231 7.844 32.403 1.00 93.25 181 THR A CA 1
ATOM 1415 C C . THR A 1 181 ? -16.879 7.292 31.924 1.00 93.25 181 THR A C 1
ATOM 1417 O O . THR A 1 181 ? -16.757 6.890 30.758 1.00 93.25 181 THR A O 1
ATOM 1420 N N . PRO A 1 182 ? -15.853 7.257 32.794 1.00 94.00 182 PRO A N 1
ATOM 1421 C CA . PRO A 1 182 ? -14.580 6.611 32.477 1.00 94.00 182 PRO A CA 1
ATOM 1422 C C . PRO A 1 182 ? -14.756 5.160 32.004 1.00 94.00 182 PRO A C 1
ATOM 1424 O O . PRO A 1 182 ? -14.228 4.804 30.954 1.00 94.00 182 PRO A O 1
ATOM 1427 N N . ASP A 1 183 ? -15.596 4.374 32.684 1.00 95.06 183 ASP A N 1
ATOM 1428 C CA . ASP A 1 183 ? -15.858 2.972 32.324 1.00 95.06 183 ASP A CA 1
ATOM 1429 C C . ASP A 1 183 ? -16.490 2.837 30.932 1.00 95.06 183 ASP A C 1
ATOM 1431 O O . ASP A 1 183 ? -16.046 2.029 30.119 1.00 95.06 183 ASP A O 1
ATOM 1435 N N . ALA A 1 184 ? -17.479 3.679 30.606 1.00 93.81 184 ALA A N 1
ATOM 1436 C CA . ALA A 1 184 ? -18.105 3.675 29.284 1.00 93.81 184 ALA A CA 1
ATOM 1437 C C . ALA A 1 184 ? -17.125 4.113 28.181 1.00 93.81 184 ALA A C 1
ATOM 1439 O O . ALA A 1 184 ? -17.198 3.632 27.051 1.00 93.81 184 ALA A O 1
ATOM 1440 N N . THR A 1 185 ? -16.203 5.028 28.502 1.00 94.25 185 THR A N 1
ATOM 1441 C CA . THR A 1 185 ? -15.136 5.470 27.589 1.00 94.25 185 THR A CA 1
ATOM 1442 C C . THR A 1 185 ? -14.175 4.319 27.304 1.00 94.25 185 THR A C 1
ATOM 1444 O O . THR A 1 185 ? -13.876 4.046 26.143 1.00 94.25 185 THR A O 1
ATOM 1447 N N . GLN A 1 186 ? -13.742 3.610 28.349 1.00 95.62 186 GLN A N 1
ATOM 1448 C CA . GLN A 1 186 ? -12.847 2.462 28.230 1.00 95.62 186 GLN A CA 1
ATOM 1449 C C . GLN A 1 186 ? -13.503 1.306 27.466 1.00 95.62 186 GLN A C 1
ATOM 1451 O O . GLN A 1 186 ? -12.870 0.727 26.585 1.00 95.62 186 GLN A O 1
ATOM 1456 N N . GLN A 1 187 ? -14.774 1.004 27.749 1.00 95.94 187 GLN A N 1
ATOM 1457 C CA . GLN A 1 187 ? -15.520 -0.023 27.024 1.00 95.94 187 GLN A CA 1
ATOM 1458 C C . GLN A 1 187 ? -15.610 0.304 25.529 1.00 95.94 187 GLN A C 1
ATOM 1460 O O . GLN A 1 187 ? -15.301 -0.542 24.694 1.00 95.94 187 GLN A O 1
ATOM 1465 N N . ARG A 1 188 ? -15.964 1.546 25.178 1.00 95.50 188 ARG A N 1
ATOM 1466 C CA . ARG A 1 188 ? -16.046 1.963 23.773 1.00 95.50 188 ARG A CA 1
ATOM 1467 C C . ARG A 1 188 ? -14.692 1.890 23.069 1.00 95.50 188 ARG A C 1
ATOM 1469 O O . ARG A 1 188 ? -14.621 1.427 21.934 1.00 95.50 188 ARG A O 1
ATOM 1476 N N . GLN A 1 189 ? -13.617 2.308 23.735 1.00 96.50 189 GLN A N 1
ATOM 1477 C CA . GLN A 1 189 ? -12.266 2.174 23.191 1.00 96.50 189 GLN A CA 1
ATOM 1478 C C . GLN A 1 189 ? -11.909 0.701 22.930 1.00 96.50 189 GLN A C 1
ATOM 1480 O O . GLN A 1 189 ? -11.351 0.391 21.877 1.00 96.50 189 GLN A O 1
ATOM 1485 N N . ALA A 1 190 ? -12.268 -0.207 23.843 1.00 97.25 190 ALA A N 1
ATOM 1486 C CA . ALA A 1 190 ? -12.058 -1.643 23.666 1.00 97.25 190 ALA A CA 1
ATOM 1487 C C . ALA A 1 190 ? -12.876 -2.212 22.489 1.00 97.25 190 ALA A C 1
ATOM 1489 O O . ALA A 1 190 ? -12.363 -3.021 21.720 1.00 97.25 190 ALA A O 1
ATOM 1490 N N . GLU A 1 191 ? -14.117 -1.757 22.292 1.00 97.62 191 GLU A N 1
ATOM 1491 C CA . GLU A 1 191 ? -14.953 -2.153 21.147 1.00 97.62 191 GLU A CA 1
ATOM 1492 C C . GLU A 1 191 ? -14.366 -1.682 19.805 1.00 97.62 191 GLU A C 1
ATOM 1494 O O . GLU A 1 191 ? -14.361 -2.446 18.836 1.00 97.62 191 GLU A O 1
ATOM 1499 N N . ILE A 1 192 ? -13.814 -0.461 19.750 1.00 97.44 192 ILE A N 1
ATOM 1500 C CA . ILE A 1 192 ? -13.106 0.060 18.568 1.00 97.44 192 ILE A CA 1
ATOM 1501 C C . ILE A 1 192 ? -11.851 -0.775 18.279 1.00 97.44 192 ILE A C 1
ATOM 1503 O O . ILE A 1 192 ? -11.611 -1.159 17.133 1.00 97.44 192 ILE A O 1
ATOM 1507 N N . GLN A 1 193 ? -11.068 -1.100 19.311 1.00 98.06 193 GLN A N 1
ATOM 1508 C CA . GLN A 1 193 ? -9.886 -1.957 19.171 1.00 98.06 193 GLN A CA 1
ATOM 1509 C C . GLN A 1 193 ? -10.256 -3.357 18.666 1.00 98.06 193 GLN A C 1
ATOM 1511 O O . GLN A 1 193 ? -9.609 -3.856 17.750 1.00 98.06 193 GLN A O 1
ATOM 1516 N N . ALA A 1 194 ? -11.353 -3.939 19.156 1.00 98.19 194 ALA A N 1
ATOM 1517 C CA . ALA A 1 194 ? -11.838 -5.234 18.683 1.00 98.19 194 ALA A CA 1
ATOM 1518 C C . ALA A 1 194 ? -12.222 -5.227 17.188 1.00 98.19 194 ALA A C 1
ATOM 1520 O O . ALA A 1 194 ? -12.053 -6.238 16.504 1.00 98.19 194 ALA A O 1
ATOM 1521 N N . GLN A 1 195 ? -12.711 -4.099 16.653 1.00 98.44 195 GLN A N 1
ATOM 1522 C CA . GLN A 1 195 ? -12.941 -3.959 15.208 1.00 98.44 195 GLN A CA 1
ATOM 1523 C C . GLN A 1 195 ? -11.626 -3.894 14.417 1.00 98.44 195 GLN A C 1
ATOM 1525 O O . GLN A 1 195 ? -11.522 -4.516 13.362 1.00 98.44 195 GLN A O 1
ATOM 1530 N N . ALA A 1 196 ? -10.599 -3.207 14.928 1.00 98.19 196 ALA A N 1
ATOM 1531 C CA . ALA A 1 196 ? -9.271 -3.233 14.309 1.00 98.19 196 ALA A CA 1
ATOM 1532 C C . ALA A 1 196 ? -8.667 -4.650 14.308 1.00 98.19 196 ALA A C 1
ATOM 1534 O O . ALA A 1 196 ? -8.141 -5.096 13.290 1.00 98.19 196 ALA A O 1
ATOM 1535 N N . ASP A 1 197 ? -8.814 -5.392 15.409 1.00 98.44 197 ASP A N 1
ATOM 1536 C CA . ASP A 1 197 ? -8.352 -6.783 15.514 1.00 98.44 197 ASP A CA 1
ATOM 1537 C C . ASP A 1 197 ? -9.075 -7.714 14.529 1.00 98.44 197 ASP A C 1
ATOM 1539 O O . ASP A 1 197 ? -8.479 -8.656 14.003 1.00 98.44 197 ASP A O 1
ATOM 1543 N N . ARG A 1 198 ? -10.351 -7.442 14.223 1.00 98.50 198 ARG A N 1
ATOM 1544 C CA . ARG A 1 198 ? -11.083 -8.144 13.158 1.00 98.50 198 ARG A CA 1
ATOM 1545 C C . ARG A 1 198 ? -10.465 -7.918 11.783 1.00 98.50 198 ARG A C 1
ATOM 1547 O O . ARG A 1 198 ? -10.281 -8.897 11.063 1.00 98.50 198 ARG A O 1
ATOM 1554 N N . LEU A 1 199 ? -10.130 -6.675 11.430 1.00 98.50 199 LEU A N 1
ATOM 1555 C CA . LEU A 1 199 ? -9.488 -6.366 10.145 1.00 98.50 199 LEU A CA 1
ATOM 1556 C C . LEU A 1 199 ? -8.138 -7.083 10.010 1.00 98.50 199 LEU A C 1
ATOM 1558 O O . LEU A 1 199 ? -7.880 -7.695 8.974 1.00 98.50 199 LEU A O 1
ATOM 1562 N N . ASP A 1 200 ? -7.320 -7.091 11.067 1.00 98.50 200 ASP A N 1
ATOM 1563 C CA . ASP A 1 200 ? -6.051 -7.832 11.068 1.00 98.50 200 ASP A CA 1
ATOM 1564 C C . ASP A 1 200 ? -6.266 -9.339 10.946 1.00 98.50 200 ASP A C 1
ATOM 1566 O O . ASP A 1 200 ? -5.600 -9.993 10.149 1.00 98.50 200 ASP A O 1
ATOM 1570 N N . LYS A 1 201 ? -7.255 -9.903 11.648 1.00 98.44 201 LYS A N 1
ATOM 1571 C CA . LYS A 1 201 ? -7.581 -11.330 11.529 1.00 98.44 201 LYS A CA 1
ATO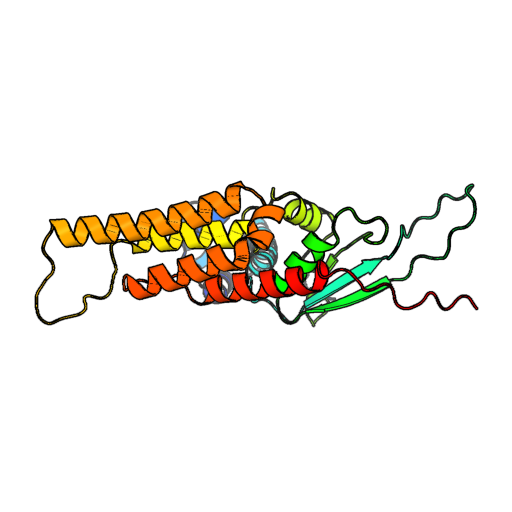M 1572 C C . LYS A 1 201 ? -8.007 -11.717 10.109 1.00 98.44 201 LYS A C 1
ATOM 1574 O O . LYS A 1 201 ? -7.707 -12.824 9.661 1.00 98.44 201 LYS A O 1
ATOM 1579 N N . ILE A 1 202 ? -8.727 -10.839 9.410 1.00 98.31 202 ILE A N 1
ATOM 1580 C CA . ILE A 1 202 ? -9.073 -11.038 7.996 1.00 98.31 202 ILE A CA 1
ATOM 1581 C C . ILE A 1 202 ? -7.805 -10.957 7.134 1.00 98.31 202 ILE A C 1
ATOM 1583 O O . ILE A 1 202 ? -7.592 -11.827 6.292 1.00 98.31 202 ILE A O 1
ATOM 1587 N N . ALA A 1 203 ? -6.936 -9.974 7.385 1.00 97.81 203 ALA A N 1
ATOM 1588 C CA . ALA A 1 203 ? -5.677 -9.809 6.664 1.00 97.81 203 ALA A CA 1
ATOM 1589 C C . ALA A 1 203 ? -4.726 -11.014 6.841 1.00 97.81 203 ALA A C 1
ATOM 1591 O O . ALA A 1 203 ? -4.128 -11.493 5.876 1.00 97.81 203 ALA A O 1
ATOM 1592 N N . ASP A 1 204 ? -4.623 -11.548 8.055 1.00 97.88 204 ASP A N 1
ATOM 1593 C CA . ASP A 1 204 ? -3.763 -12.685 8.396 1.00 97.88 204 ASP A CA 1
ATOM 1594 C C . ASP A 1 204 ? -4.283 -14.017 7.848 1.00 97.88 204 ASP A C 1
ATOM 1596 O O . ASP A 1 204 ? -3.499 -14.933 7.597 1.00 97.88 204 ASP A O 1
ATOM 1600 N N . ALA A 1 205 ? -5.589 -14.119 7.586 1.00 97.75 205 ALA A N 1
ATOM 1601 C CA . ALA A 1 205 ? -6.167 -15.254 6.870 1.00 97.75 205 ALA A CA 1
ATOM 1602 C C . ALA A 1 205 ? -5.792 -15.272 5.370 1.00 97.75 205 ALA A C 1
ATOM 1604 O O . ALA A 1 205 ? -6.022 -16.273 4.687 1.00 97.75 205 ALA A O 1
ATOM 1605 N N . GLY A 1 206 ? -5.183 -14.194 4.863 1.00 97.00 206 GLY A N 1
ATOM 1606 C CA . GLY A 1 206 ? -4.658 -14.083 3.508 1.00 97.00 206 GLY A CA 1
ATOM 1607 C C . GLY A 1 206 ? -5.672 -13.575 2.482 1.00 97.00 206 GLY A C 1
ATOM 1608 O O . GLY A 1 206 ? -6.854 -13.381 2.761 1.00 97.00 206 GLY A O 1
ATOM 1609 N N . LEU A 1 207 ? -5.188 -13.358 1.253 1.00 96.62 207 LEU A N 1
ATOM 1610 C CA . LEU A 1 207 ? -5.940 -12.672 0.195 1.00 96.62 207 LEU A CA 1
ATOM 1611 C C . LEU A 1 207 ? -7.279 -13.337 -0.132 1.00 96.62 207 LEU A C 1
ATOM 1613 O O . LEU A 1 207 ? -8.288 -12.651 -0.256 1.00 96.62 207 LEU A O 1
ATOM 1617 N N . LYS A 1 208 ? -7.293 -14.670 -0.243 1.00 95.69 208 LYS A N 1
ATOM 1618 C CA . LYS A 1 208 ? -8.513 -15.420 -0.556 1.00 95.69 208 LYS A CA 1
ATOM 1619 C C . LYS A 1 208 ? -9.607 -15.199 0.485 1.00 95.69 208 LYS A C 1
ATOM 1621 O O . LYS A 1 208 ? -10.722 -14.841 0.126 1.00 95.69 208 LYS A O 1
ATOM 1626 N N . ALA A 1 209 ? -9.254 -15.344 1.759 1.00 96.25 209 ALA A N 1
ATOM 1627 C CA . ALA A 1 209 ? -10.187 -15.144 2.857 1.00 96.25 209 ALA A CA 1
ATOM 1628 C C . ALA A 1 209 ? -10.660 -13.688 2.957 1.00 96.25 209 ALA A C 1
ATOM 1630 O O . ALA A 1 209 ? -11.816 -13.459 3.287 1.00 96.25 209 ALA A O 1
ATOM 1631 N N . ALA A 1 210 ? -9.795 -12.711 2.661 1.00 97.19 210 ALA A N 1
ATOM 1632 C CA . ALA A 1 210 ? -10.180 -11.302 2.657 1.00 97.19 210 ALA A CA 1
ATOM 1633 C C . ALA A 1 210 ? -11.260 -10.993 1.613 1.00 97.19 210 ALA A C 1
ATOM 1635 O O . ALA A 1 210 ? -12.231 -10.319 1.932 1.00 97.19 210 ALA A O 1
ATOM 1636 N N . VAL A 1 211 ? -11.126 -11.530 0.398 1.00 96.56 211 VAL A N 1
ATOM 1637 C CA . VAL A 1 211 ? -12.129 -11.349 -0.664 1.00 96.56 211 VAL A CA 1
ATOM 1638 C C . VAL A 1 211 ? -13.433 -12.089 -0.346 1.00 96.56 211 VAL A C 1
ATOM 1640 O O . VAL A 1 211 ? -14.510 -11.558 -0.579 1.00 96.56 211 VAL A O 1
ATOM 1643 N N . GLU A 1 212 ? -13.362 -13.298 0.218 1.00 96.25 212 GLU A N 1
ATOM 1644 C CA . GLU A 1 212 ? -14.556 -14.063 0.622 1.00 96.25 212 GLU A CA 1
ATOM 1645 C C . GLU A 1 212 ? -15.316 -13.426 1.800 1.00 96.25 212 GLU A C 1
ATOM 1647 O O . GLU A 1 212 ? -16.471 -13.770 2.040 1.00 96.25 212 GLU A O 1
ATOM 1652 N N . ARG A 1 213 ? -14.677 -12.510 2.539 1.00 97.50 213 ARG A N 1
ATOM 1653 C CA . ARG A 1 213 ? -15.224 -11.824 3.719 1.00 97.50 213 ARG A CA 1
ATOM 1654 C C . ARG A 1 213 ? -15.485 -10.335 3.479 1.00 97.50 213 ARG A C 1
ATOM 1656 O O . ARG A 1 213 ? -15.430 -9.557 4.430 1.00 97.50 213 ARG A O 1
ATOM 1663 N N . ASP A 1 214 ? -15.778 -9.946 2.241 1.00 97.38 214 ASP A N 1
ATOM 1664 C CA . ASP A 1 214 ? -16.139 -8.567 1.874 1.00 97.38 214 ASP A CA 1
ATOM 1665 C C . ASP A 1 214 ? -17.242 -8.000 2.795 1.00 97.38 214 ASP A C 1
ATOM 1667 O O . ASP A 1 214 ? -17.035 -7.002 3.489 1.00 97.38 214 ASP A O 1
ATOM 1671 N N . ASP A 1 215 ? -18.338 -8.748 2.973 1.00 97.44 215 ASP A N 1
ATOM 1672 C CA . ASP A 1 215 ? -19.441 -8.376 3.873 1.00 97.44 215 ASP A CA 1
ATOM 1673 C C . ASP A 1 215 ? -18.987 -8.141 5.330 1.00 97.44 215 ASP A C 1
ATOM 1675 O O . ASP A 1 215 ? -19.500 -7.259 6.025 1.00 97.44 215 ASP A O 1
ATOM 1679 N N . GLU A 1 216 ? -18.014 -8.919 5.826 1.00 98.00 216 GLU A N 1
ATOM 1680 C CA . GLU A 1 216 ? -17.471 -8.737 7.180 1.00 98.00 216 GLU A CA 1
ATOM 1681 C C . GLU A 1 216 ? -16.618 -7.462 7.278 1.00 98.00 216 GLU A C 1
ATOM 1683 O O . GLU A 1 216 ? -16.645 -6.780 8.310 1.00 98.00 216 GLU A O 1
ATOM 1688 N N . ILE A 1 217 ? -15.878 -7.120 6.218 1.00 98.06 217 ILE A N 1
ATOM 1689 C CA . ILE A 1 217 ? -15.093 -5.882 6.127 1.00 98.06 217 ILE A CA 1
ATOM 1690 C C . ILE A 1 217 ? -16.042 -4.675 6.142 1.00 98.06 217 ILE A C 1
ATOM 1692 O O . ILE A 1 217 ? -15.868 -3.767 6.964 1.00 98.06 217 ILE A O 1
ATOM 1696 N N . GLU A 1 218 ? -17.093 -4.685 5.319 1.00 97.94 218 GLU A N 1
ATOM 1697 C CA . GLU A 1 218 ? -18.103 -3.620 5.297 1.00 97.94 218 GLU A CA 1
ATOM 1698 C C . GLU A 1 218 ? -18.827 -3.476 6.642 1.00 97.94 218 GLU A C 1
ATOM 1700 O O . GLU A 1 218 ? -18.971 -2.364 7.170 1.00 97.94 218 GLU A O 1
ATOM 1705 N N . ALA A 1 219 ? -19.238 -4.597 7.246 1.00 98.00 219 ALA A N 1
ATOM 1706 C CA . ALA A 1 219 ? -19.868 -4.607 8.564 1.00 98.00 219 ALA A CA 1
ATOM 1707 C C . ALA A 1 219 ? -18.945 -4.021 9.644 1.00 98.00 219 ALA A C 1
ATOM 1709 O O . ALA A 1 219 ? -19.412 -3.308 10.539 1.00 98.00 219 ALA A O 1
ATOM 1710 N N . THR A 1 220 ? -17.636 -4.265 9.539 1.00 98.25 220 THR A N 1
ATOM 1711 C CA . THR A 1 220 ? -16.631 -3.701 10.448 1.00 98.25 220 THR A CA 1
ATOM 1712 C C . THR A 1 220 ? -16.546 -2.178 10.302 1.00 98.25 220 THR A C 1
ATOM 1714 O O . THR A 1 220 ? -16.598 -1.464 11.308 1.00 98.25 220 THR A O 1
ATOM 1717 N N . PHE A 1 221 ? -16.512 -1.643 9.076 1.00 97.94 221 PHE A N 1
ATOM 1718 C CA . PHE A 1 221 ? -16.523 -0.188 8.854 1.00 97.94 221 PHE A CA 1
ATOM 1719 C C . PHE A 1 221 ? -17.819 0.482 9.301 1.00 97.94 221 PHE A C 1
ATOM 1721 O O . PHE A 1 221 ? -17.787 1.584 9.861 1.00 97.94 221 PHE A O 1
ATOM 1728 N N . LYS A 1 222 ? -18.959 -0.184 9.105 1.00 97.38 222 LYS A N 1
ATOM 1729 C CA . LYS A 1 222 ? -20.243 0.283 9.630 1.00 97.38 222 LYS A CA 1
ATOM 1730 C C . LYS A 1 222 ? -20.224 0.343 11.160 1.00 97.38 222 LYS A C 1
ATOM 1732 O O . LYS A 1 222 ? -20.576 1.374 11.723 1.00 97.38 222 LYS A O 1
ATOM 1737 N N . CYS A 1 223 ? -19.740 -0.709 11.823 1.00 97.38 223 CYS A N 1
ATOM 1738 C CA . CYS A 1 223 ? -19.638 -0.754 13.281 1.00 97.38 223 CYS A CA 1
ATOM 1739 C C . CYS A 1 223 ? -18.726 0.354 13.832 1.00 97.38 223 CYS A C 1
ATOM 1741 O O . CYS A 1 223 ? -19.101 1.031 14.785 1.00 97.38 223 CYS A O 1
ATOM 1743 N N . LEU A 1 224 ? -17.575 0.609 13.198 1.00 97.00 224 LEU A N 1
ATOM 1744 C CA . LEU A 1 224 ? -16.700 1.730 13.567 1.00 97.00 224 LEU A CA 1
ATOM 1745 C C . LEU A 1 224 ? -17.446 3.072 13.520 1.00 97.00 224 LEU A C 1
ATOM 1747 O O . LEU A 1 224 ? -17.387 3.841 14.483 1.00 97.00 224 LEU A O 1
ATOM 1751 N N . ARG A 1 225 ? -18.213 3.312 12.448 1.00 96.12 225 ARG A N 1
ATOM 1752 C CA . ARG A 1 225 ? -19.034 4.522 12.295 1.00 96.12 225 ARG A CA 1
ATOM 1753 C C . ARG A 1 225 ? -20.081 4.650 13.399 1.00 96.12 225 ARG A C 1
ATOM 1755 O O . ARG A 1 225 ? -20.227 5.736 13.959 1.00 96.12 225 ARG A O 1
ATOM 1762 N N . ASP A 1 226 ? -20.761 3.557 13.736 1.00 95.38 226 ASP A N 1
ATOM 1763 C CA . ASP A 1 226 ? -21.770 3.514 14.802 1.00 95.38 226 ASP A CA 1
ATOM 1764 C C . ASP A 1 226 ? -21.148 3.765 16.193 1.00 95.38 226 ASP A C 1
ATOM 1766 O O . ASP A 1 226 ? -21.770 4.385 17.059 1.00 95.38 226 ASP A O 1
ATOM 1770 N N . LEU A 1 227 ? -19.884 3.372 16.392 1.00 95.19 227 LEU A N 1
ATOM 1771 C CA . LEU A 1 227 ? -19.093 3.672 17.594 1.00 95.19 227 LEU A CA 1
ATOM 1772 C C . LEU A 1 227 ? -18.592 5.129 17.650 1.00 95.19 227 LEU A C 1
ATOM 1774 O O . LEU A 1 227 ? -18.006 5.545 18.654 1.00 95.19 227 LEU A O 1
ATOM 1778 N N . GLY A 1 228 ? -18.844 5.928 16.609 1.00 95.06 228 GLY A N 1
ATOM 1779 C CA . GLY A 1 228 ? -18.447 7.333 16.531 1.00 95.06 228 GLY A CA 1
ATOM 1780 C C . GLY A 1 228 ? -16.985 7.541 16.134 1.00 95.06 228 GLY A C 1
ATOM 1781 O O . GLY A 1 228 ? -16.442 8.615 16.388 1.00 95.06 228 GLY A O 1
ATOM 1782 N N . THR A 1 229 ? -16.343 6.542 15.531 1.00 95.31 229 THR A N 1
ATOM 1783 C CA . THR A 1 229 ? -15.002 6.655 14.944 1.00 95.31 229 THR A CA 1
ATOM 1784 C C . THR A 1 229 ? -15.049 6.304 13.458 1.00 95.31 229 THR A C 1
ATOM 1786 O O . THR A 1 229 ? -16.031 5.753 12.966 1.00 95.31 229 THR A O 1
ATOM 1789 N N . GLN A 1 230 ? -14.024 6.666 12.696 1.00 94.94 230 GLN A N 1
ATOM 1790 C CA . GLN A 1 230 ? -13.953 6.350 11.271 1.00 94.94 230 GLN A CA 1
ATOM 1791 C C . GLN A 1 230 ? -12.513 6.022 10.898 1.00 94.94 230 GLN A C 1
ATOM 1793 O O . GLN A 1 230 ? -11.580 6.693 11.337 1.00 94.94 230 GLN A O 1
ATOM 1798 N N . ALA A 1 231 ? -12.341 4.991 10.073 1.00 95.44 231 ALA A N 1
ATOM 1799 C CA . ALA A 1 231 ? -11.087 4.774 9.370 1.00 95.44 231 ALA A CA 1
ATOM 1800 C C . ALA A 1 231 ? -10.834 5.928 8.377 1.00 95.44 231 ALA A C 1
ATOM 1802 O O . ALA A 1 231 ? -11.799 6.537 7.902 1.00 95.44 231 ALA A O 1
ATOM 1803 N N . PRO A 1 232 ? -9.571 6.224 8.018 1.00 96.31 232 PRO A N 1
ATOM 1804 C CA . PRO A 1 232 ? -9.271 7.216 6.992 1.00 96.31 232 PRO A CA 1
ATOM 1805 C C . PRO A 1 232 ? -10.019 6.918 5.687 1.00 96.31 232 PRO A C 1
ATOM 1807 O O . PRO A 1 232 ? -9.916 5.813 5.152 1.00 96.31 232 PRO A O 1
ATOM 1810 N N . ASN A 1 233 ? -10.742 7.912 5.159 1.00 96.56 233 ASN A N 1
ATOM 1811 C CA . ASN A 1 233 ? -11.576 7.750 3.961 1.00 96.56 233 ASN A CA 1
ATOM 1812 C C . ASN A 1 233 ? -10.792 7.205 2.761 1.00 96.56 233 ASN A C 1
ATOM 1814 O O . ASN A 1 233 ? -11.314 6.377 2.022 1.00 96.56 233 ASN A O 1
ATOM 1818 N N . GLU A 1 234 ? -9.539 7.637 2.592 1.00 96.25 234 GLU A N 1
ATOM 1819 C CA . GLU A 1 234 ? -8.659 7.146 1.527 1.00 96.25 234 GLU A CA 1
ATOM 1820 C C . GLU A 1 234 ? -8.445 5.628 1.621 1.00 96.25 234 GLU A C 1
ATOM 1822 O O . GLU A 1 234 ? -8.560 4.932 0.619 1.00 96.25 234 GLU A O 1
ATOM 1827 N N . LEU A 1 235 ? -8.204 5.090 2.823 1.00 97.31 235 LEU A N 1
ATOM 1828 C CA . LEU A 1 235 ? -7.977 3.655 3.006 1.00 97.31 235 LEU A CA 1
ATOM 1829 C C . LEU A 1 235 ? -9.247 2.840 2.750 1.00 97.31 235 LEU A C 1
ATOM 1831 O O . LEU A 1 235 ? -9.184 1.824 2.062 1.00 97.31 235 LEU A O 1
ATOM 1835 N N . VAL A 1 236 ? -10.397 3.300 3.257 1.00 97.62 236 VAL A N 1
ATOM 1836 C CA . VAL A 1 236 ? -11.697 2.640 3.027 1.00 97.62 236 VAL A CA 1
ATOM 1837 C C . VAL A 1 236 ? -12.018 2.599 1.532 1.00 97.62 236 VAL A C 1
ATOM 1839 O O . VAL A 1 236 ? -12.404 1.557 1.006 1.00 97.62 236 VAL A O 1
ATOM 1842 N N . PHE A 1 237 ? -11.807 3.716 0.836 1.00 97.50 237 PHE A N 1
ATOM 1843 C CA . PHE A 1 237 ? -12.035 3.818 -0.601 1.00 97.50 237 PHE A CA 1
ATOM 1844 C C . PHE A 1 237 ? -11.100 2.902 -1.405 1.00 97.50 237 PHE A C 1
ATOM 1846 O O . PHE A 1 237 ? -11.559 2.170 -2.282 1.00 97.50 237 PHE A O 1
ATOM 1853 N N . SER A 1 238 ? -9.810 2.867 -1.062 1.00 97.94 238 SER A N 1
ATOM 1854 C CA . SER A 1 238 ? -8.836 1.980 -1.706 1.00 97.94 238 SER A CA 1
ATOM 1855 C C . SER A 1 238 ? -9.138 0.496 -1.475 1.00 97.94 238 SER A C 1
ATOM 1857 O O . SER A 1 238 ? -8.963 -0.309 -2.389 1.00 97.94 238 SER A O 1
ATOM 1859 N N . ILE A 1 239 ? -9.640 0.122 -0.293 1.00 98.31 239 ILE A N 1
ATOM 1860 C CA . ILE A 1 239 ? -10.098 -1.248 -0.006 1.00 98.31 239 ILE A CA 1
ATOM 1861 C C . ILE A 1 239 ? -11.282 -1.620 -0.904 1.00 98.31 239 ILE A C 1
ATOM 1863 O O . ILE A 1 239 ? -11.238 -2.662 -1.555 1.00 98.31 239 ILE A O 1
ATOM 1867 N N . HIS A 1 240 ? -12.289 -0.749 -1.002 1.00 97.88 240 HIS A N 1
ATOM 1868 C CA . HIS A 1 240 ? -13.448 -0.973 -1.869 1.00 97.88 240 HIS A CA 1
ATOM 1869 C C . HIS A 1 240 ? -13.037 -1.137 -3.342 1.00 97.88 240 HIS A C 1
ATOM 1871 O O . HIS A 1 240 ? -13.441 -2.091 -4.002 1.00 97.88 240 HIS A O 1
ATOM 1877 N N . HIS A 1 241 ?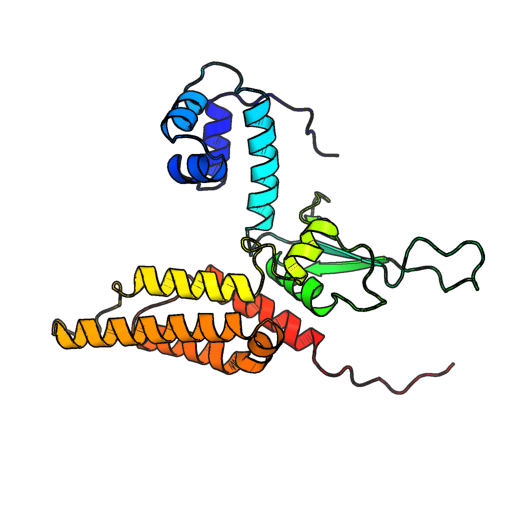 -12.167 -0.260 -3.853 1.00 97.75 241 HIS A N 1
ATOM 1878 C CA . HIS A 1 241 ? -11.618 -0.373 -5.209 1.00 97.75 241 HIS A CA 1
ATOM 1879 C C . HIS A 1 241 ? -10.880 -1.697 -5.460 1.00 97.75 241 HIS A C 1
ATOM 1881 O O . HIS A 1 241 ? -10.984 -2.268 -6.546 1.00 97.75 241 HIS A O 1
ATOM 1887 N N . ALA A 1 242 ? -10.123 -2.196 -4.478 1.00 97.94 242 ALA A N 1
ATOM 1888 C CA . ALA A 1 242 ? -9.462 -3.491 -4.600 1.00 97.94 242 ALA A CA 1
ATOM 1889 C C . ALA A 1 242 ? -10.481 -4.642 -4.671 1.00 97.94 242 ALA A C 1
ATOM 1891 O O . ALA A 1 242 ? -10.360 -5.515 -5.532 1.00 97.94 242 ALA A O 1
ATOM 1892 N N . LEU A 1 243 ? -11.487 -4.634 -3.790 1.00 97.69 243 LEU A N 1
ATOM 1893 C CA . LEU A 1 243 ? -12.531 -5.664 -3.712 1.00 97.69 243 LEU A CA 1
ATOM 1894 C C . LEU A 1 243 ? -13.390 -5.713 -4.983 1.00 97.69 243 LEU A C 1
ATOM 1896 O O . LEU A 1 243 ? -13.669 -6.802 -5.488 1.00 97.69 243 LEU A O 1
ATOM 1900 N N . GLU A 1 244 ? -13.692 -4.558 -5.581 1.00 97.19 244 GLU A N 1
ATOM 1901 C CA . GLU A 1 244 ? -14.390 -4.468 -6.869 1.00 97.19 244 GLU A CA 1
ATOM 1902 C C . GLU A 1 244 ? -13.649 -5.221 -7.991 1.00 97.19 244 GLU A C 1
ATOM 1904 O O . GLU A 1 244 ? -14.255 -5.946 -8.781 1.00 97.19 244 GLU A O 1
ATOM 1909 N N . ILE A 1 245 ? -12.318 -5.121 -8.052 1.00 97.56 245 ILE A N 1
ATOM 1910 C CA . ILE A 1 245 ? -11.530 -5.854 -9.055 1.00 97.56 245 ILE A CA 1
ATOM 1911 C C . ILE A 1 245 ? -11.564 -7.367 -8.814 1.00 97.56 245 ILE A C 1
ATOM 1913 O O . ILE A 1 245 ? -11.592 -8.150 -9.775 1.00 97.56 245 ILE A O 1
ATOM 1917 N N . PHE A 1 246 ? -11.568 -7.802 -7.553 1.00 96.38 246 PHE A N 1
ATOM 1918 C CA . PHE A 1 246 ? -11.658 -9.223 -7.226 1.00 96.38 246 PHE A CA 1
ATOM 1919 C C . PHE A 1 246 ? -13.035 -9.803 -7.552 1.00 96.38 246 PHE A C 1
ATOM 1921 O O . PHE A 1 246 ? -13.091 -10.880 -8.151 1.00 96.38 246 PHE A O 1
ATOM 1928 N N . SER A 1 247 ? -14.124 -9.082 -7.267 1.00 94.12 247 SER A N 1
ATOM 1929 C CA . SER A 1 247 ? -15.481 -9.534 -7.601 1.00 94.12 247 SER A CA 1
ATOM 1930 C C . SER A 1 247 ? -15.659 -9.725 -9.114 1.00 94.12 247 SER A C 1
ATOM 1932 O O . SER A 1 247 ? -16.194 -10.744 -9.554 1.00 94.12 247 SER A O 1
ATOM 1934 N N . GLN A 1 248 ? -15.089 -8.829 -9.927 1.00 93.38 248 GLN A N 1
ATOM 1935 C CA . GLN A 1 248 ? -15.064 -8.958 -11.389 1.00 93.38 248 GLN A CA 1
ATOM 1936 C C . GLN A 1 248 ? -14.172 -10.110 -11.878 1.00 93.38 248 GLN A C 1
ATOM 1938 O O . GLN A 1 248 ? -14.469 -10.760 -12.882 1.00 93.38 248 GLN A O 1
ATOM 1943 N N . SER A 1 249 ? -13.051 -10.362 -11.197 1.00 90.19 249 SER A N 1
ATOM 1944 C CA . SER A 1 249 ? -12.046 -11.336 -11.641 1.00 90.19 249 SER A CA 1
ATOM 1945 C C . SER A 1 249 ? -12.352 -12.778 -11.229 1.00 90.19 249 SER A C 1
ATOM 1947 O O . SER A 1 249 ? -11.817 -13.700 -11.854 1.00 90.19 249 SER A O 1
ATOM 1949 N N . TRP A 1 250 ? -13.142 -12.977 -10.169 1.00 85.25 250 TRP A N 1
ATOM 1950 C CA . TRP A 1 250 ? -13.483 -14.294 -9.609 1.00 85.25 250 TRP A CA 1
ATOM 1951 C C . TRP A 1 250 ? -14.916 -14.730 -9.889 1.00 85.25 250 TRP A C 1
ATOM 1953 O O . TRP A 1 250 ? -15.245 -15.890 -9.638 1.00 85.25 250 TRP A O 1
ATOM 1963 N N . ALA A 1 251 ? -15.751 -13.855 -10.456 1.00 80.19 251 ALA A N 1
ATOM 1964 C CA . ALA A 1 251 ? -17.011 -14.286 -11.035 1.00 80.19 251 ALA A CA 1
ATOM 1965 C C . ALA A 1 251 ? -16.732 -15.443 -12.015 1.00 80.19 251 ALA A C 1
ATOM 1967 O O . ALA A 1 251 ? -15.864 -15.295 -12.890 1.00 80.19 251 ALA A O 1
ATOM 1968 N N . PRO A 1 252 ? -17.405 -16.604 -11.874 1.00 72.44 252 PRO A N 1
ATOM 1969 C CA . PRO A 1 252 ? -17.239 -17.697 -12.814 1.00 72.44 252 PRO A CA 1
ATOM 1970 C C . PRO A 1 252 ? -17.521 -17.132 -14.199 1.00 72.44 252 PRO A C 1
ATOM 1972 O O . PRO A 1 252 ? -18.617 -16.633 -14.463 1.00 72.44 252 PRO A O 1
ATOM 1975 N N . ARG A 1 253 ? -16.510 -17.155 -15.076 1.00 68.31 253 ARG A N 1
ATOM 1976 C CA . ARG A 1 253 ? -16.739 -16.864 -16.486 1.00 68.31 253 ARG A CA 1
ATOM 1977 C C . ARG A 1 253 ? -17.729 -17.921 -16.927 1.00 68.31 253 ARG A C 1
ATOM 1979 O O . ARG A 1 253 ? -17.360 -19.086 -17.025 1.00 68.31 253 ARG A O 1
ATOM 1986 N N . ILE A 1 254 ? -18.987 -17.529 -17.110 1.00 65.25 254 ILE A N 1
ATOM 1987 C CA . ILE A 1 254 ? -19.954 -18.352 -17.819 1.00 65.25 254 ILE A CA 1
ATOM 1988 C C . ILE A 1 254 ? -19.281 -18.575 -19.165 1.00 65.25 254 ILE A C 1
ATOM 1990 O O . ILE A 1 254 ? -19.162 -17.632 -19.948 1.00 65.25 254 ILE A O 1
ATOM 1994 N N . GLU A 1 255 ? -18.702 -19.761 -19.362 1.00 62.00 255 GLU A N 1
ATOM 1995 C CA . GLU A 1 255 ? -18.096 -20.125 -20.630 1.00 62.00 255 GLU A CA 1
ATOM 1996 C C . GLU A 1 255 ? -19.215 -19.980 -21.652 1.00 62.00 255 GLU A C 1
ATOM 1998 O O . GLU A 1 255 ? -20.173 -20.756 -21.666 1.00 62.00 255 GLU A O 1
ATOM 2003 N N . GLY A 1 256 ? -19.155 -18.899 -22.435 1.00 60.19 256 GLY A N 1
ATOM 2004 C CA . GLY A 1 256 ? -20.076 -18.705 -23.538 1.00 60.19 256 GLY A CA 1
ATOM 2005 C C . GLY A 1 256 ? -20.040 -19.968 -24.397 1.00 60.19 256 GLY A C 1
ATOM 2006 O O . GLY A 1 256 ? -18.978 -20.592 -24.488 1.00 60.19 256 GLY A O 1
ATOM 2007 N N . PRO A 1 257 ? -21.178 -20.384 -24.984 1.00 60.00 257 PRO A N 1
ATOM 2008 C CA . PRO A 1 257 ? -21.252 -21.620 -25.749 1.00 60.00 257 PRO A CA 1
ATOM 2009 C C . PRO A 1 257 ? -20.083 -21.653 -26.725 1.00 60.00 257 PRO A C 1
ATOM 2011 O O . PRO A 1 257 ? -19.947 -20.743 -27.541 1.00 60.00 257 PRO A O 1
ATOM 2014 N N . ASN A 1 258 ? -19.213 -22.655 -26.559 1.00 54.97 258 ASN A N 1
ATOM 2015 C CA . ASN A 1 258 ? -18.007 -22.853 -27.352 1.00 54.97 258 ASN A CA 1
ATOM 2016 C C . ASN A 1 258 ? -18.362 -22.748 -28.840 1.00 54.97 258 ASN A C 1
ATOM 2018 O O . ASN A 1 258 ? -18.812 -23.724 -29.442 1.00 54.97 258 ASN A O 1
ATOM 2022 N N . PHE A 1 259 ? -18.162 -21.568 -29.431 1.00 48.34 259 PHE A N 1
ATOM 2023 C CA . PHE A 1 259 ? -18.238 -21.377 -30.870 1.00 48.34 259 PHE A CA 1
ATOM 2024 C C . PHE A 1 259 ? -16.980 -22.023 -31.438 1.00 48.34 259 PHE A C 1
ATOM 2026 O O . PHE A 1 259 ? -15.928 -21.400 -31.568 1.00 48.34 259 PHE A O 1
ATOM 2033 N N . ARG A 1 260 ? -17.074 -23.332 -31.678 1.00 48.03 260 ARG A N 1
ATOM 2034 C CA . ARG A 1 260 ? -16.120 -24.034 -32.526 1.00 48.03 260 ARG A CA 1
ATOM 2035 C C . ARG A 1 260 ? -16.374 -23.554 -33.962 1.00 48.03 260 ARG A C 1
ATOM 2037 O O . ARG A 1 260 ? -17.523 -23.665 -34.396 1.00 48.03 260 ARG A O 1
ATOM 2044 N N . PRO A 1 261 ? -15.375 -22.972 -34.647 1.00 56.16 261 PRO A N 1
ATOM 2045 C CA . PRO A 1 261 ? -15.471 -22.704 -36.077 1.00 56.16 261 PRO A CA 1
ATOM 2046 C C . PRO A 1 261 ? -15.574 -24.002 -36.886 1.00 56.16 261 PRO A C 1
ATOM 2048 O O . PRO A 1 261 ? -15.094 -25.053 -36.393 1.00 56.16 261 PRO A O 1
#

Radius of gyration: 22.93 Å; chains: 1; bounding box: 51×54×69 Å

Secondary structure (DSSP, 8-state):
---TTS-PPBHHHHHHHHHHTT--HHHHHHHHTS-HHHHHHHHT-SSBPPHHHHHHHHHHHHHHHHH-TT--SEEEEEESS-SS--TTS--PPPPPEEEEEESSHHHHHHHHHHHTT-TT-EEEEEEETTS-EEE-HHHHHHHHTT--SSS--HHHHHHHHHHHHHHTTT-----SSSPPPHHHHHHHHHHHHHHHHHHHHHHHT-HHHHHHTHHHHHHHHHHHHHTT----HHHHHHHHHHHHHHHHHHS----------

Foldseek 3Di:
DDPPVDDQDQLCRLVVLCVVLVHDLCRVCVLVVHDSVVNVVRNPGPDGRPPVVVVSSVVVVLVSLQLQFQRDFKKKKFWQADQDDDPPDDDDDHIDIDIDTDRGNLLSLLLLLLCPPPRGGHFIFMAHPVRHTSGGPVRSVCSNVVVPLSGLYLLNLLLVQLVQLLVCLLPFDDPDDDDDDPVRSVVLSVVSNVLSVVSNVQSVVDDVSVLVCVVVVVVSQVVCVVSRHHGPPSSVVSNVSSSVSVVVSPDPPPPDPPPDD